Protein AF-0000000078944682 (afdb_homodimer)

Radius of gyration: 21.88 Å; Cα contacts (8 Å, |Δi|>4): 380; chains: 2; bounding box: 40×76×63 Å

Organism: Thermococcus gammatolerans (strain DSM 15229 / JCM 11827 / EJ3) (NCBI:txid593117)

Nearest PDB structures (foldseek):
  9jue-assembly1_E  TM=6.738E-01  e=4.151E-06  Promethearchaeum syntrophicum
  7f8m-assembly3_F  TM=6.625E-01  e=1.057E-04  Candidatus Thorarchaeota archaeon SMTZ1-45
  6ehr-assembly1_F  TM=6.381E-01  e=2.044E-04  Homo sapiens
  6nzd-assembly1_F  TM=5.831E-01  e=1.925E-04  Homo sapiens
  8dhb-assembly1_B  TM=5.498E-01  e=2.118E-03  Homo sapiens

Sequence (256 aa):
MTGGGYAMGILGKLLSLIKSMSESEVRDFQELLKVKFGFSRFIYTTSEGLLILGNFEDNEELSAKVPEMLKLLSELEDSTSYLIQAGEHVYSLVKITDDVLMLGKGNKILDKNDINALIRLTKDNFRLMTGGGYAMGILGKLLSLIKSMSESEVRDFQELLKVKFGFSRFIYTTSEGLLILGNFEDNEELSAKVPEMLKLLSELEDSTSYLIQAGEHVYSLVKITDDVLMLGKGNKILDKNDINALIRLTKDNFRL

Structure (mmCIF, N/CA/C/O backbone):
data_AF-0000000078944682-model_v1
#
loop_
_entity.id
_entity.type
_entity.pdbx_description
1 polymer 'Roadblock/LAMTOR2 domain-containing protein'
#
loop_
_atom_site.group_PDB
_atom_site.id
_atom_site.type_symbol
_atom_site.label_atom_id
_atom_site.label_alt_id
_atom_site.label_comp_id
_atom_site.label_asym_id
_atom_site.label_entity_id
_atom_site.label_seq_id
_atom_site.pdbx_PDB_ins_code
_atom_site.Cartn_x
_atom_site.Cartn_y
_atom_site.Cartn_z
_atom_site.occupancy
_atom_site.B_iso_or_equiv
_atom_site.auth_seq_id
_atom_site.auth_comp_id
_atom_site.auth_asym_id
_atom_site.auth_atom_id
_atom_site.pdbx_PDB_model_num
ATOM 1 N N . MET A 1 1 ? -26.312 -45.062 -3.508 1 34.81 1 MET A N 1
ATOM 2 C CA . MET A 1 1 ? -25.109 -44.75 -2.75 1 34.81 1 MET A CA 1
ATOM 3 C C . MET A 1 1 ? -24.266 -43.719 -3.486 1 34.81 1 MET A C 1
ATOM 5 O O . MET A 1 1 ? -23.125 -44 -3.891 1 34.81 1 MET A O 1
ATOM 9 N N . THR A 1 2 ? -24.844 -43 -4.453 1 39.25 2 THR A N 1
ATOM 10 C CA . THR A 1 2 ? -24.453 -42.156 -5.578 1 39.25 2 THR A CA 1
ATOM 11 C C . THR A 1 2 ? -23.641 -40.969 -5.109 1 39.25 2 THR A C 1
ATOM 13 O O . THR A 1 2 ? -23.984 -40.344 -4.113 1 39.25 2 THR A O 1
ATOM 16 N N . GLY A 1 3 ? -22.281 -40.969 -5.328 1 33.97 3 GLY A N 1
ATOM 17 C CA . GLY A 1 3 ? -21.156 -40.125 -4.996 1 33.97 3 GLY A CA 1
ATOM 18 C C . GLY A 1 3 ? -21.422 -38.656 -5.277 1 33.97 3 GLY A C 1
ATOM 19 O O . GLY A 1 3 ? -21.625 -38.25 -6.426 1 33.97 3 GLY A O 1
ATOM 20 N N . GLY A 1 4 ? -22.219 -37.938 -4.477 1 38.59 4 GLY A N 1
ATOM 21 C CA . GLY A 1 4 ? -22.328 -36.5 -4.57 1 38.59 4 GLY A CA 1
ATOM 22 C C . GLY A 1 4 ? -21.031 -35.812 -4.918 1 38.59 4 GLY A C 1
ATOM 23 O O . GLY A 1 4 ? -20.094 -35.812 -4.117 1 38.59 4 GLY A O 1
ATOM 24 N N . GLY A 1 5 ? -20.453 -35.875 -6.223 1 38.62 5 GLY A N 1
ATOM 25 C CA . GLY A 1 5 ? -19.359 -35.062 -6.75 1 38.62 5 GLY A CA 1
ATOM 26 C C . GLY A 1 5 ? -19.359 -33.656 -6.219 1 38.62 5 GLY A C 1
ATOM 27 O O . GLY A 1 5 ? -20.203 -32.812 -6.621 1 38.62 5 GLY A O 1
ATOM 28 N N . TYR A 1 6 ? -19.188 -33.438 -5.055 1 39.88 6 TYR A N 1
ATOM 29 C CA . TYR A 1 6 ? -18.922 -32.094 -4.578 1 39.88 6 TYR A CA 1
ATOM 30 C C . TYR A 1 6 ? -18.047 -31.328 -5.562 1 39.88 6 TYR A C 1
ATOM 32 O O . TYR A 1 6 ? -16.969 -31.797 -5.945 1 39.88 6 TYR A O 1
ATOM 40 N N . ALA A 1 7 ? -18.547 -30.609 -6.461 1 45.91 7 ALA A N 1
ATOM 41 C CA . ALA A 1 7 ? -17.922 -29.625 -7.34 1 45.91 7 ALA A CA 1
ATOM 42 C C . ALA A 1 7 ? -16.75 -28.953 -6.652 1 45.91 7 ALA A C 1
ATOM 44 O O . ALA A 1 7 ? -16.891 -28.391 -5.566 1 45.91 7 ALA A O 1
ATOM 45 N N . MET A 1 8 ? -15.492 -29.469 -6.75 1 55.44 8 MET A N 1
ATOM 46 C CA . MET A 1 8 ? -14.281 -28.875 -6.203 1 55.44 8 MET A CA 1
ATOM 47 C C . MET A 1 8 ? -14.273 -27.359 -6.434 1 55.44 8 MET A C 1
ATOM 49 O O . MET A 1 8 ? -14.391 -26.906 -7.57 1 55.44 8 MET A O 1
ATOM 53 N N . GLY A 1 9 ? -14.773 -26.594 -5.539 1 55.88 9 GLY A N 1
ATOM 54 C CA . GLY A 1 9 ? -14.68 -25.141 -5.664 1 55.88 9 GLY A CA 1
ATOM 55 C C . GLY A 1 9 ? -13.32 -24.672 -6.156 1 55.88 9 GLY A C 1
ATOM 56 O O . GLY A 1 9 ? -12.43 -25.484 -6.395 1 55.88 9 GLY A O 1
ATOM 57 N N . ILE A 1 10 ? -13.273 -23.516 -6.719 1 60.12 10 ILE A N 1
ATOM 58 C CA . ILE A 1 10 ? -12.07 -22.938 -7.312 1 60.12 10 ILE A CA 1
ATOM 59 C C . ILE A 1 10 ? -10.859 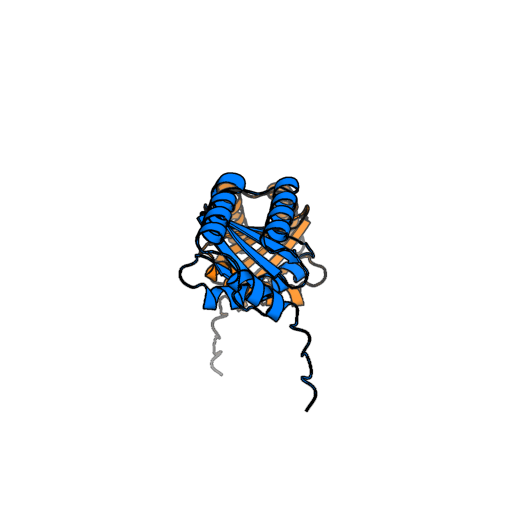-23.25 -6.438 1 60.12 10 ILE A C 1
ATOM 61 O O . ILE A 1 10 ? -9.781 -23.562 -6.949 1 60.12 10 ILE A O 1
ATOM 65 N N . LEU A 1 11 ? -11.164 -23.25 -5.195 1 61.91 11 LEU A N 1
ATOM 66 C CA . LEU A 1 11 ? -10.078 -23.547 -4.262 1 61.91 11 LEU A CA 1
ATOM 67 C C . LEU A 1 11 ? -9.609 -24.984 -4.418 1 61.91 11 LEU A C 1
ATOM 69 O O . LEU A 1 11 ? -8.406 -25.25 -4.438 1 61.91 11 LEU A O 1
ATOM 73 N N . GLY A 1 12 ? -10.57 -25.859 -4.406 1 63.12 12 GLY A N 1
ATOM 74 C CA . GLY A 1 12 ? -10.219 -27.266 -4.598 1 63.12 12 GLY A CA 1
ATOM 75 C C . GLY A 1 12 ? -9.422 -27.516 -5.863 1 63.12 12 GLY A C 1
ATOM 76 O O . GLY A 1 12 ? -8.43 -28.25 -5.844 1 63.12 12 GLY A O 1
ATOM 77 N N . LYS A 1 13 ? -9.844 -26.844 -6.777 1 63.81 13 LYS A N 1
ATOM 78 C CA . LYS A 1 13 ? -9.156 -26.984 -8.062 1 63.81 13 LYS A CA 1
ATOM 79 C C . LYS A 1 13 ? -7.738 -26.422 -7.984 1 63.81 13 LYS A C 1
ATOM 81 O O . LYS A 1 13 ? -6.797 -27.031 -8.5 1 63.81 13 LYS A O 1
ATOM 86 N N . LEU A 1 14 ? -7.645 -25.25 -7.383 1 66.06 14 LEU A N 1
ATOM 87 C CA . LEU A 1 14 ? -6.34 -24.609 -7.277 1 66.06 14 LEU A CA 1
ATOM 88 C C . LEU A 1 14 ? -5.379 -25.469 -6.461 1 66.06 14 LEU A C 1
ATOM 90 O O . LEU A 1 14 ? -4.23 -25.672 -6.863 1 66.06 14 LEU A O 1
ATOM 94 N N . LEU A 1 15 ? -5.957 -26 -5.484 1 64.06 15 LEU A N 1
ATOM 95 C CA . LEU A 1 15 ? -5.133 -26.875 -4.648 1 64.06 15 LEU A CA 1
ATOM 96 C C . LEU A 1 15 ? -4.727 -28.125 -5.402 1 64.06 15 LEU A C 1
ATOM 98 O O . LEU A 1 15 ? -3.582 -28.578 -5.301 1 64.06 15 LEU A O 1
ATOM 102 N N . SER A 1 16 ? -5.727 -28.656 -6.059 1 65.31 16 SER A N 1
ATOM 103 C CA . SER A 1 16 ? -5.434 -29.844 -6.848 1 65.31 16 SER A CA 1
ATOM 104 C C . SER A 1 16 ? -4.371 -29.562 -7.906 1 65.31 16 SER A C 1
ATOM 106 O O . SER A 1 16 ? -3.516 -30.406 -8.18 1 65.31 16 SER A O 1
ATOM 108 N N . LEU A 1 17 ? -4.504 -28.375 -8.422 1 64 17 LEU A N 1
ATOM 109 C CA . LEU A 1 17 ? -3.555 -27.984 -9.461 1 64 17 LEU A CA 1
ATOM 110 C C . LEU A 1 17 ? -2.145 -27.859 -8.891 1 64 17 LEU A C 1
ATOM 112 O O . LEU A 1 17 ? -1.189 -28.375 -9.477 1 64 17 LEU A O 1
ATOM 116 N N . ILE A 1 18 ? -2.066 -27.203 -7.816 1 65.38 18 ILE A N 1
ATOM 117 C CA . ILE A 1 18 ? -0.747 -27.062 -7.211 1 65.38 18 ILE A CA 1
ATOM 118 C C . ILE A 1 18 ? -0.181 -28.438 -6.867 1 65.38 18 ILE A C 1
ATOM 120 O O . ILE A 1 18 ? 1.003 -28.703 -7.086 1 65.38 18 ILE A O 1
ATOM 124 N N . LYS A 1 19 ? -1.139 -29.203 -6.508 1 64.81 19 LYS A N 1
ATOM 125 C CA . LYS A 1 19 ? -0.717 -30.562 -6.145 1 64.81 19 LYS A CA 1
ATOM 126 C C . LYS A 1 19 ? -0.28 -31.344 -7.375 1 64.81 19 LYS A C 1
ATOM 128 O O . LYS A 1 19 ? 0.554 -32.25 -7.277 1 64.81 19 LYS A O 1
ATOM 133 N N . SER A 1 20 ? -0.809 -30.859 -8.383 1 71.69 20 SER A N 1
ATOM 134 C CA . SER A 1 20 ? -0.49 -31.641 -9.578 1 71.69 20 SER A CA 1
ATOM 135 C C . SER A 1 20 ? 0.782 -31.125 -10.25 1 71.69 20 SER A C 1
ATOM 137 O O . SER A 1 20 ? 1.333 -31.781 -11.133 1 71.69 20 SER A O 1
ATOM 139 N N . MET A 1 21 ? 1.162 -30.031 -9.812 1 75.38 21 MET A N 1
ATOM 140 C CA . MET A 1 21 ? 2.404 -29.516 -10.375 1 75.38 21 MET A CA 1
ATOM 141 C C . MET A 1 21 ? 3.611 -30.266 -9.82 1 75.38 21 MET A C 1
ATOM 143 O O . MET A 1 21 ? 3.68 -30.531 -8.617 1 75.38 21 MET A O 1
ATOM 147 N N . SER A 1 22 ? 4.473 -30.656 -10.734 1 81 22 SER A N 1
ATOM 148 C CA . SER A 1 22 ? 5.715 -31.281 -10.289 1 81 22 SER A CA 1
ATOM 149 C C . SER A 1 22 ? 6.648 -30.25 -9.641 1 81 22 SER A C 1
ATOM 151 O O . SER A 1 22 ? 6.512 -29.047 -9.867 1 81 22 SER A O 1
ATOM 153 N N . GLU A 1 23 ? 7.531 -30.781 -8.898 1 83.5 23 GLU A N 1
ATOM 154 C CA . GLU A 1 23 ? 8.539 -29.922 -8.273 1 83.5 23 GLU A CA 1
ATOM 155 C C . GLU A 1 23 ? 9.312 -29.125 -9.328 1 83.5 23 GLU A C 1
ATOM 157 O O . GLU A 1 23 ? 9.648 -27.953 -9.109 1 83.5 23 GLU A O 1
ATOM 162 N N . SER A 1 24 ? 9.523 -29.812 -10.391 1 87.5 24 SER A N 1
ATOM 163 C CA . SER A 1 24 ? 10.266 -29.156 -11.461 1 87.5 24 SER A CA 1
ATOM 164 C C . SER A 1 24 ? 9.461 -28.031 -12.086 1 87.5 24 SER A C 1
ATOM 166 O O . SER A 1 24 ? 10 -26.969 -12.406 1 87.5 24 SER A O 1
ATOM 168 N N . GLU A 1 25 ? 8.148 -28.219 -12.219 1 85.5 25 GLU A N 1
ATOM 169 C CA . GLU A 1 25 ? 7.281 -27.188 -12.789 1 85.5 25 GLU A CA 1
ATOM 170 C C . GLU A 1 25 ? 7.203 -25.969 -11.875 1 85.5 25 GLU A C 1
ATOM 172 O O . GLU A 1 25 ? 7.223 -24.828 -12.352 1 85.5 25 GLU A O 1
ATOM 177 N N . VAL A 1 26 ? 7.156 -26.25 -10.617 1 85.69 26 VAL A N 1
ATOM 178 C CA . VAL A 1 26 ? 7.102 -25.172 -9.641 1 85.69 26 VAL A CA 1
ATOM 179 C C . VAL A 1 26 ? 8.406 -24.375 -9.68 1 85.69 26 VAL A C 1
ATOM 181 O O . VAL A 1 26 ? 8.391 -23.141 -9.703 1 85.69 26 VAL A O 1
ATOM 184 N N . ARG A 1 27 ? 9.492 -25.109 -9.742 1 90.06 27 ARG A N 1
ATOM 185 C CA . ARG A 1 27 ? 10.797 -24.453 -9.781 1 90.06 27 ARG A CA 1
ATOM 186 C C . ARG A 1 27 ? 10.953 -23.609 -11.039 1 90.06 27 ARG A C 1
ATOM 188 O O . ARG A 1 27 ? 11.469 -22.5 -10.984 1 90.06 27 ARG A O 1
ATOM 195 N N . ASP A 1 28 ? 10.477 -24.156 -12.156 1 91.56 28 ASP A N 1
ATOM 196 C CA . ASP A 1 28 ? 10.555 -23.422 -13.414 1 91.56 28 ASP A CA 1
ATOM 197 C C . ASP A 1 28 ? 9.711 -22.156 -13.367 1 91.56 28 ASP A C 1
ATOM 199 O O . ASP A 1 28 ? 10.141 -21.109 -13.852 1 91.56 28 ASP A O 1
ATOM 203 N N . PHE A 1 29 ? 8.586 -22.312 -12.797 1 92 29 PHE A N 1
ATOM 204 C CA . PHE A 1 29 ? 7.703 -21.172 -12.664 1 92 29 PHE A CA 1
ATOM 205 C C . PHE A 1 29 ? 8.336 -20.094 -11.789 1 92 29 PHE A C 1
ATOM 207 O O . PHE A 1 29 ? 8.32 -18.906 -12.133 1 92 29 PHE A O 1
ATOM 214 N N . GLN A 1 30 ? 8.945 -20.438 -10.719 1 92.25 30 GLN A N 1
ATOM 215 C CA . GLN A 1 30 ? 9.609 -19.531 -9.797 1 92.25 30 GLN A CA 1
ATOM 216 C C . GLN A 1 30 ? 10.766 -18.812 -10.492 1 92.25 30 GLN A C 1
ATOM 218 O O . GLN A 1 30 ? 10.953 -17.609 -10.305 1 92.25 30 GLN A O 1
ATOM 223 N N . GLU A 1 31 ? 11.453 -19.562 -11.273 1 94.56 31 GLU A N 1
ATOM 224 C CA . GLU A 1 31 ? 12.57 -18.984 -12.016 1 94.56 31 GLU A CA 1
ATOM 225 C C . GLU A 1 31 ? 12.078 -17.953 -13.039 1 94.56 31 GLU A C 1
ATOM 227 O O . GLU A 1 31 ? 12.719 -16.922 -13.242 1 94.56 31 GLU A O 1
ATOM 232 N N . LEU A 1 32 ? 10.953 -18.203 -13.594 1 94.75 32 LEU A N 1
ATOM 233 C CA . LEU A 1 32 ? 10.375 -17.266 -14.555 1 94.75 32 LEU A CA 1
ATOM 234 C C . LEU A 1 32 ? 9.984 -15.961 -13.875 1 94.75 32 LEU A C 1
ATOM 236 O O . LEU A 1 32 ? 10.219 -14.883 -14.43 1 94.75 32 LEU A O 1
ATOM 240 N N . LEU A 1 33 ? 9.406 -16.062 -12.695 1 96.44 33 LEU A N 1
ATOM 241 C CA . LEU A 1 33 ? 9.016 -14.875 -11.945 1 96.44 33 LEU A CA 1
ATOM 242 C C . LEU A 1 33 ? 10.234 -14.016 -11.617 1 96.44 33 LEU A C 1
ATOM 244 O O . LEU A 1 33 ? 10.18 -12.789 -11.711 1 96.44 33 LEU A O 1
ATOM 248 N N . LYS A 1 34 ? 11.305 -14.68 -11.305 1 96.19 34 LYS A N 1
ATOM 249 C CA . LYS A 1 34 ? 12.547 -13.992 -10.969 1 96.19 34 LYS A CA 1
ATOM 250 C C . LYS A 1 34 ? 13.164 -13.328 -12.195 1 96.19 34 LYS A C 1
ATOM 252 O O . LYS A 1 34 ? 13.477 -12.141 -12.172 1 96.19 34 LYS A O 1
ATOM 257 N N . VAL A 1 35 ? 13.266 -14.055 -13.234 1 95.88 35 VAL A N 1
ATOM 258 C CA . VAL A 1 35 ? 13.984 -13.594 -14.414 1 95.88 35 VAL A CA 1
ATOM 259 C C . VAL A 1 35 ? 13.156 -12.531 -15.141 1 95.88 35 VAL A C 1
ATOM 261 O O . VAL A 1 35 ? 13.688 -11.5 -15.562 1 95.88 35 VAL A O 1
ATOM 264 N N . LYS A 1 36 ? 11.906 -12.711 -15.219 1 95.62 36 LYS A N 1
ATOM 265 C CA . LYS A 1 36 ? 11.078 -11.844 -16.047 1 95.62 36 LYS A CA 1
ATOM 266 C C . LYS A 1 36 ? 10.617 -10.617 -15.281 1 95.62 36 LYS A C 1
ATOM 268 O O . LYS A 1 36 ? 10.5 -9.531 -15.844 1 95.62 36 LYS A O 1
ATOM 273 N N . PHE A 1 37 ? 10.352 -10.828 -14.008 1 96.44 37 PHE A N 1
ATOM 274 C CA . PHE A 1 37 ? 9.711 -9.727 -13.289 1 96.44 37 PHE A CA 1
ATOM 275 C C . PHE A 1 37 ? 10.602 -9.242 -12.148 1 96.44 37 PHE A C 1
ATOM 277 O O . PHE A 1 37 ? 10.281 -8.25 -11.484 1 96.44 37 PHE A O 1
ATOM 284 N N . GLY A 1 38 ? 11.633 -9.961 -11.859 1 96.44 38 GLY A N 1
ATOM 285 C CA . GLY A 1 38 ? 12.594 -9.523 -10.859 1 96.44 38 GLY A CA 1
ATOM 286 C C . GLY A 1 38 ? 12.156 -9.836 -9.445 1 96.44 38 GLY A C 1
ATOM 287 O O . GLY A 1 38 ? 12.609 -9.188 -8.492 1 96.44 38 GLY A O 1
ATOM 288 N N . PHE A 1 39 ? 11.289 -10.797 -9.234 1 97.44 39 PHE A N 1
ATOM 289 C CA . PHE A 1 39 ? 10.82 -11.117 -7.891 1 97.44 39 PHE A CA 1
ATOM 290 C C . PHE A 1 39 ? 11.82 -12.008 -7.16 1 97.44 39 PHE A C 1
ATOM 292 O O . PHE A 1 39 ? 12.18 -13.078 -7.656 1 97.44 39 PHE A O 1
ATOM 299 N N . SER A 1 40 ? 12.25 -11.57 -6.035 1 96.81 40 SER A N 1
ATOM 300 C CA . SER A 1 40 ? 13.055 -12.414 -5.16 1 96.81 40 SER A CA 1
ATOM 301 C C . SER A 1 40 ? 12.18 -13.289 -4.27 1 96.81 40 SER A C 1
ATOM 303 O O . SER A 1 40 ? 12.586 -14.383 -3.875 1 96.81 40 SER A O 1
ATOM 305 N N . ARG A 1 41 ? 11.023 -12.828 -3.926 1 97.31 41 ARG A N 1
ATOM 306 C CA . ARG A 1 41 ? 10.016 -13.547 -3.148 1 97.31 41 ARG A CA 1
ATOM 307 C C . ARG A 1 41 ? 8.625 -13.352 -3.74 1 97.31 41 ARG A C 1
ATOM 309 O O . ARG A 1 41 ? 8.352 -12.336 -4.379 1 97.31 41 ARG A O 1
ATOM 316 N N . PHE A 1 42 ? 7.797 -14.312 -3.473 1 97.31 42 PHE A N 1
ATOM 317 C CA . PHE A 1 42 ? 6.414 -14.188 -3.91 1 97.31 42 PHE A CA 1
ATOM 318 C C . PHE A 1 42 ? 5.504 -15.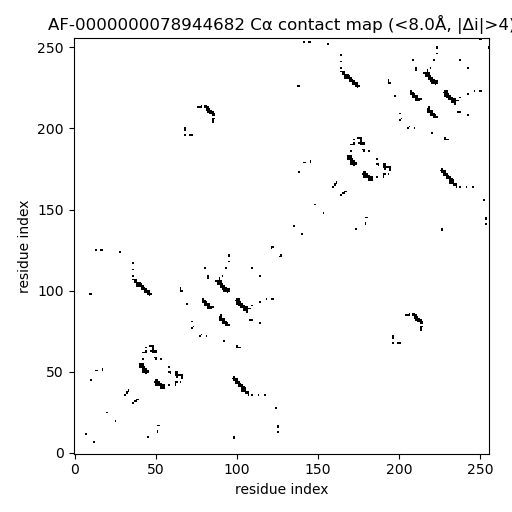109 -3.113 1 97.31 42 PHE A C 1
ATOM 320 O O . PHE A 1 42 ? 5.969 -16.094 -2.52 1 97.31 42 PHE A O 1
ATOM 327 N N . ILE A 1 43 ? 4.254 -14.789 -3.123 1 96.44 43 ILE A N 1
ATOM 328 C CA . ILE A 1 43 ? 3.227 -15.648 -2.539 1 96.44 43 ILE A CA 1
ATOM 329 C C . ILE A 1 43 ? 1.946 -15.562 -3.367 1 96.44 43 ILE A C 1
ATOM 331 O O . ILE A 1 43 ? 1.57 -14.477 -3.824 1 96.44 43 ILE A O 1
ATOM 335 N N . TYR A 1 44 ? 1.422 -16.688 -3.643 1 94.31 44 TYR A N 1
ATOM 336 C CA . TYR A 1 44 ? 0.085 -16.812 -4.211 1 94.31 44 TYR A CA 1
ATOM 337 C C . TYR A 1 44 ? -0.901 -17.344 -3.174 1 94.31 44 TYR A C 1
ATOM 339 O O . TYR A 1 44 ? -0.621 -18.328 -2.482 1 94.31 44 TYR A O 1
ATOM 347 N N . THR A 1 45 ? -1.984 -16.719 -3.145 1 93.44 45 THR A N 1
ATOM 348 C CA . THR A 1 45 ? -3 -17.094 -2.166 1 93.44 45 THR A CA 1
ATOM 349 C C . THR A 1 45 ? -4.395 -17 -2.775 1 93.44 45 THR A C 1
ATOM 351 O O . THR A 1 45 ? -4.594 -16.328 -3.793 1 93.44 45 THR A O 1
ATOM 354 N N . THR A 1 46 ? -5.324 -17.641 -2.152 1 91 46 THR A N 1
ATOM 355 C CA . THR A 1 46 ? -6.723 -17.438 -2.52 1 91 46 THR A CA 1
ATOM 356 C C . THR A 1 46 ? -7.234 -16.109 -1.969 1 91 46 THR A C 1
ATOM 358 O O . THR A 1 46 ? -6.59 -15.484 -1.118 1 91 46 THR A O 1
ATOM 361 N N . SER A 1 47 ? -8.43 -15.766 -2.469 1 92.31 47 SER A N 1
ATOM 362 C CA . SER A 1 47 ? -9.039 -14.516 -2.018 1 92.31 47 SER A CA 1
ATOM 363 C C . SER A 1 47 ? -9.461 -14.609 -0.554 1 92.31 47 SER A C 1
ATOM 365 O O . SER A 1 47 ? -9.758 -13.594 0.076 1 92.31 47 SER A O 1
ATOM 367 N N . GLU A 1 48 ? -9.453 -15.852 -0.034 1 91.62 48 GLU A N 1
ATOM 368 C CA . GLU A 1 48 ? -9.805 -16.047 1.37 1 91.62 48 GLU A CA 1
ATOM 369 C C . GLU A 1 48 ? -8.555 -16.125 2.242 1 91.62 48 GLU A C 1
ATOM 371 O O . GLU A 1 48 ? -8.648 -16.25 3.465 1 91.62 48 GLU A O 1
ATOM 376 N N . GLY A 1 49 ? -7.426 -16.094 1.631 1 92.88 49 GLY A N 1
ATOM 377 C CA . GLY A 1 49 ? -6.199 -16.031 2.406 1 92.88 49 GLY A CA 1
ATOM 378 C C . GLY A 1 49 ? -5.504 -17.375 2.539 1 92.88 49 GLY A C 1
ATOM 379 O O . GLY A 1 49 ? -4.586 -17.516 3.35 1 92.88 49 GLY A O 1
ATOM 380 N N . LEU A 1 50 ? -5.926 -18.375 1.816 1 90.62 50 LEU A N 1
ATOM 381 C CA . LEU A 1 50 ? -5.262 -19.672 1.839 1 90.62 50 LEU A CA 1
ATOM 382 C C . LEU A 1 50 ? -4.035 -19.672 0.935 1 90.62 50 LEU A C 1
ATOM 384 O O . LEU A 1 50 ? -4.098 -19.203 -0.205 1 90.62 50 LEU A O 1
ATOM 388 N N . LEU A 1 51 ? -2.984 -20.281 1.437 1 91.56 51 LEU A N 1
ATOM 389 C CA . LEU A 1 51 ? -1.725 -20.344 0.702 1 91.56 51 LEU A CA 1
ATOM 390 C C . LEU A 1 51 ? -1.819 -21.297 -0.479 1 91.56 51 LEU A C 1
ATOM 392 O O . LEU A 1 51 ? -2.258 -22.438 -0.324 1 91.56 51 LEU A O 1
ATOM 396 N N . ILE A 1 52 ? -1.422 -20.797 -1.641 1 87.94 52 ILE A N 1
ATOM 397 C CA . ILE A 1 52 ? -1.316 -21.641 -2.824 1 87.94 52 ILE A CA 1
ATOM 398 C C . ILE A 1 52 ? 0.142 -22.031 -3.053 1 87.94 52 ILE A C 1
ATOM 400 O O . ILE A 1 52 ? 0.464 -23.219 -3.174 1 87.94 52 ILE A O 1
ATOM 404 N N . LEU A 1 53 ? 0.966 -21.031 -3.105 1 89.38 53 LEU A N 1
ATOM 405 C CA . LEU A 1 53 ? 2.393 -21.188 -3.359 1 89.38 53 LEU A CA 1
ATOM 406 C C . LEU A 1 53 ? 3.168 -19.969 -2.908 1 89.38 53 LEU A C 1
ATOM 408 O O . LEU A 1 53 ? 2.676 -18.844 -3.023 1 89.38 53 LEU A O 1
ATOM 412 N N . GLY A 1 54 ? 4.352 -20.156 -2.363 1 92.38 54 GLY A N 1
ATOM 413 C CA . GLY A 1 54 ? 5.16 -19 -1.992 1 92.38 54 GLY A CA 1
ATOM 414 C C . GLY A 1 54 ? 6.527 -19.391 -1.456 1 92.38 54 GLY A C 1
ATOM 415 O O . GLY A 1 54 ? 6.793 -20.562 -1.187 1 92.38 54 GLY A O 1
ATOM 416 N N . ASN A 1 55 ? 7.359 -18.438 -1.399 1 93.94 55 ASN A N 1
ATOM 417 C CA . ASN A 1 55 ? 8.703 -18.688 -0.89 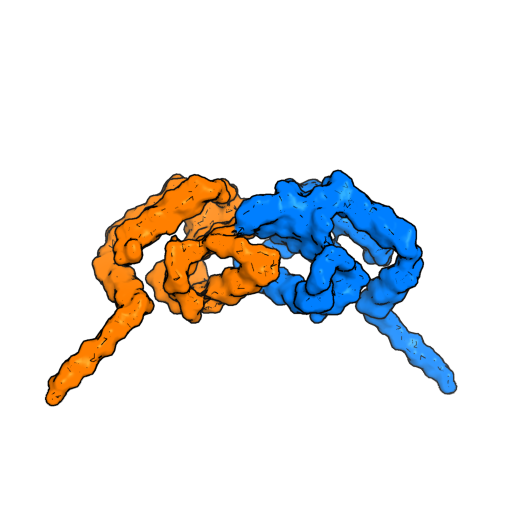1 93.94 55 ASN A CA 1
ATOM 418 C C . ASN A 1 55 ? 9.125 -17.641 0.125 1 93.94 55 ASN A C 1
ATOM 420 O O . ASN A 1 55 ? 10.32 -17.344 0.266 1 93.94 55 ASN A O 1
ATOM 424 N N . PHE A 1 56 ? 8.133 -16.969 0.745 1 94.5 56 PHE A N 1
ATOM 425 C CA . PHE A 1 56 ? 8.422 -16.125 1.897 1 94.5 56 PHE A CA 1
ATOM 426 C C . PHE A 1 56 ? 8.719 -16.969 3.129 1 94.5 56 PHE A C 1
ATOM 428 O O . PHE A 1 56 ? 8.328 -18.141 3.195 1 94.5 56 PHE A O 1
ATOM 435 N N . GLU A 1 57 ? 9.391 -16.391 4.07 1 91.12 57 GLU A N 1
ATOM 436 C CA . GLU A 1 57 ? 9.711 -17.125 5.293 1 91.12 57 GLU A CA 1
ATOM 437 C C . GLU A 1 57 ? 8.445 -17.469 6.078 1 91.12 57 GLU A C 1
ATOM 439 O O . GLU A 1 57 ? 8.328 -18.562 6.625 1 91.12 57 GLU A O 1
ATOM 444 N N . ASP A 1 58 ? 7.492 -16.625 6.07 1 91.5 58 ASP A N 1
ATOM 445 C CA . ASP A 1 58 ? 6.238 -16.766 6.801 1 91.5 58 ASP A CA 1
ATOM 446 C C . ASP A 1 58 ? 5.047 -16.812 5.848 1 91.5 58 ASP A C 1
ATOM 448 O O . ASP A 1 58 ? 4.09 -16.047 6.012 1 91.5 58 ASP A O 1
ATOM 452 N N . ASN A 1 59 ? 5.035 -17.844 5.035 1 91.69 59 ASN A N 1
ATOM 453 C CA . ASN A 1 59 ? 4.066 -17.922 3.947 1 91.69 59 ASN A CA 1
ATOM 454 C C . ASN A 1 59 ? 2.637 -17.984 4.473 1 91.69 59 ASN A C 1
ATOM 456 O O . ASN A 1 59 ? 1.753 -17.281 3.979 1 91.69 59 ASN A O 1
ATOM 460 N N . GLU A 1 60 ? 2.447 -18.828 5.465 1 89.69 60 GLU A N 1
ATOM 461 C CA . GLU A 1 60 ? 1.092 -19.062 5.957 1 89.69 60 GLU A CA 1
ATOM 462 C C . GLU A 1 60 ? 0.525 -17.797 6.602 1 89.69 60 GLU A C 1
ATOM 464 O O . GLU A 1 60 ? -0.608 -17.406 6.316 1 89.69 60 GLU A O 1
ATOM 469 N N . GLU A 1 61 ? 1.289 -17.172 7.348 1 93.69 61 GLU A N 1
ATOM 470 C CA . GLU A 1 61 ? 0.849 -15.938 7.992 1 93.69 61 GLU A CA 1
ATOM 471 C C . GLU A 1 61 ? 0.635 -14.82 6.965 1 93.69 61 GLU A C 1
ATOM 473 O O . GLU A 1 61 ? -0.375 -14.117 7.012 1 93.69 61 GLU A O 1
ATOM 478 N N . LEU A 1 62 ? 1.548 -14.75 6.062 1 95.56 62 LEU A N 1
ATOM 479 C CA . LEU A 1 62 ? 1.482 -13.688 5.066 1 95.56 62 LEU A CA 1
ATOM 480 C C . LEU A 1 62 ? 0.299 -13.891 4.129 1 95.56 62 LEU A C 1
ATOM 482 O O . LEU A 1 62 ? -0.361 -12.93 3.73 1 95.56 62 LEU A O 1
ATOM 486 N N . SER A 1 63 ? 0.04 -15.141 3.818 1 94.19 63 SER A N 1
ATOM 487 C CA . SER A 1 63 ? -1.059 -15.43 2.9 1 94.19 63 SER A CA 1
ATOM 488 C C . SER A 1 63 ? -2.385 -14.914 3.451 1 94.19 63 SER A C 1
ATOM 490 O O . SER A 1 63 ? -3.232 -14.43 2.697 1 94.19 63 SER A O 1
ATOM 492 N N . ALA A 1 64 ? -2.561 -14.945 4.707 1 93.75 64 ALA A N 1
ATOM 493 C CA . ALA A 1 64 ? -3.791 -14.492 5.352 1 93.75 64 ALA A CA 1
ATOM 494 C C . ALA A 1 64 ? -3.902 -12.969 5.32 1 93.75 64 ALA A C 1
ATOM 496 O O . ALA A 1 64 ? -5 -12.422 5.438 1 93.75 64 ALA A O 1
ATOM 497 N N . LYS A 1 65 ? -2.869 -12.32 5.09 1 95.38 65 LYS A N 1
ATOM 498 C CA . LYS A 1 65 ? -2.846 -10.859 5.168 1 95.38 65 LYS A CA 1
ATOM 499 C C . LYS A 1 65 ? -3.033 -10.234 3.787 1 95.38 65 LYS A C 1
ATOM 501 O O . LYS A 1 65 ? -3.438 -9.078 3.676 1 95.38 65 LYS A O 1
ATOM 506 N N . VAL A 1 66 ? -2.727 -10.969 2.773 1 96.44 66 VAL A N 1
ATOM 507 C CA . VAL A 1 66 ? -2.723 -10.438 1.413 1 96.44 66 VAL A CA 1
ATOM 508 C C . VAL A 1 66 ? -4.117 -9.93 1.05 1 96.44 66 VAL A C 1
ATOM 510 O O . VAL A 1 66 ? -4.27 -8.805 0.574 1 96.44 66 VAL A O 1
ATOM 513 N N . PRO A 1 67 ? -5.18 -10.703 1.35 1 96.12 67 PRO A N 1
ATOM 514 C CA . PRO A 1 67 ? -6.512 -10.18 1.029 1 96.12 67 PRO A CA 1
ATOM 515 C C . PRO A 1 67 ? -6.855 -8.922 1.819 1 96.12 67 PRO A C 1
ATOM 517 O O . PRO A 1 67 ? -7.539 -8.031 1.304 1 96.12 67 PRO A O 1
ATOM 520 N N . GLU A 1 68 ? -6.406 -8.898 3.004 1 95.94 68 GLU A N 1
ATOM 521 C CA . GLU A 1 68 ? -6.648 -7.719 3.828 1 95.94 68 GLU A CA 1
ATOM 522 C C . GLU A 1 68 ? -5.953 -6.488 3.25 1 95.94 68 GLU A C 1
ATOM 524 O O . GLU A 1 68 ? -6.539 -5.406 3.188 1 95.94 68 GLU A O 1
ATOM 529 N N . MET A 1 69 ? -4.746 -6.656 2.814 1 96.44 69 MET A N 1
ATOM 530 C CA . MET A 1 69 ? -3.986 -5.578 2.188 1 96.44 69 MET A CA 1
ATOM 531 C C . MET A 1 69 ? -4.703 -5.062 0.943 1 96.44 69 MET A C 1
ATOM 533 O O . MET A 1 69 ? -4.871 -3.854 0.775 1 96.44 69 MET A O 1
ATOM 537 N N . LEU A 1 70 ? -5.129 -5.98 0.197 1 96.88 70 LEU A N 1
ATOM 538 C CA . LEU A 1 70 ? -5.836 -5.609 -1.024 1 96.88 70 LEU A CA 1
ATOM 539 C C . LEU A 1 70 ? -7.105 -4.832 -0.703 1 96.88 70 LEU A C 1
ATOM 541 O O . LEU A 1 70 ? -7.395 -3.816 -1.341 1 96.88 70 LEU A O 1
ATOM 545 N N . LYS A 1 71 ? -7.82 -5.309 0.253 1 94.75 71 LYS A N 1
ATOM 546 C CA . LYS A 1 71 ? -9.055 -4.648 0.653 1 94.75 71 LYS A CA 1
ATOM 547 C C . LYS A 1 71 ? -8.797 -3.213 1.098 1 94.75 71 LYS A C 1
ATOM 549 O O . LYS A 1 71 ? -9.484 -2.287 0.663 1 94.75 71 LYS A O 1
ATOM 554 N 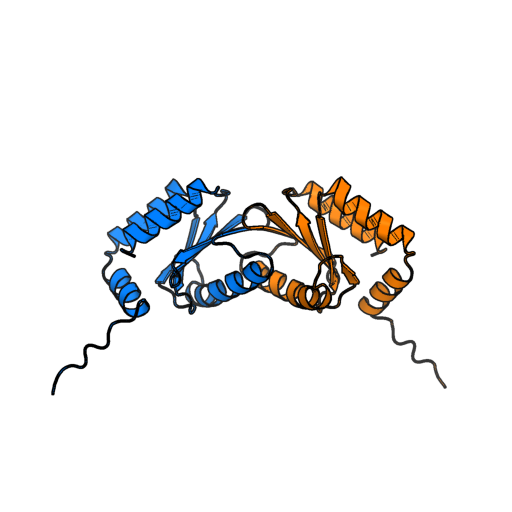N . LEU A 1 72 ? -7.855 -2.996 1.849 1 94.31 72 LEU A N 1
ATOM 555 C CA . LEU A 1 72 ? -7.543 -1.677 2.387 1 94.31 72 LEU A CA 1
ATOM 556 C C . LEU A 1 72 ? -7.09 -0.732 1.277 1 94.31 72 LEU A C 1
ATOM 558 O O . LEU A 1 72 ? -7.52 0.421 1.225 1 94.31 72 LEU A O 1
ATOM 562 N N . LEU A 1 73 ? -6.266 -1.2 0.405 1 96.19 73 LEU A N 1
ATOM 563 C CA . LEU A 1 73 ? -5.766 -0.363 -0.681 1 96.19 73 LEU A CA 1
ATOM 564 C C . LEU A 1 73 ? -6.883 -0.035 -1.67 1 96.19 73 LEU A C 1
ATOM 566 O O . LEU A 1 73 ? -6.902 1.054 -2.248 1 96.19 73 LEU A O 1
ATOM 570 N N . SER A 1 74 ? -7.801 -0.982 -1.771 1 94.62 74 SER A N 1
ATOM 571 C CA . SER A 1 74 ? -8.906 -0.764 -2.699 1 94.62 74 SER A CA 1
ATOM 572 C C . SER A 1 74 ? -9.844 0.327 -2.197 1 94.62 74 SER A C 1
ATOM 574 O O . SER A 1 74 ? -10.617 0.898 -2.973 1 94.62 74 SER A O 1
ATOM 576 N N . GLU A 1 75 ? -9.797 0.57 -0.924 1 89.56 75 GLU A N 1
ATOM 577 C CA . GLU A 1 75 ? -10.586 1.661 -0.354 1 89.56 75 GLU A CA 1
ATOM 578 C C . GLU A 1 75 ? -10.023 3.02 -0.77 1 89.56 75 GLU A C 1
ATOM 580 O O . GLU A 1 75 ? -10.75 4.016 -0.782 1 89.56 75 GLU A O 1
ATOM 585 N N . LEU A 1 76 ? -8.688 3.025 -1.036 1 91.44 76 LEU A N 1
ATOM 586 C CA . LEU A 1 76 ? -8.094 4.246 -1.57 1 91.44 76 LEU A CA 1
ATOM 587 C C . LEU A 1 76 ? -8.461 4.434 -3.037 1 91.44 76 LEU A C 1
ATOM 589 O O . LEU A 1 76 ? -8.859 5.527 -3.447 1 91.44 76 LEU A O 1
ATOM 593 N N . GLU A 1 77 ? -8.258 3.381 -3.729 1 92.69 77 GLU A N 1
ATOM 594 C CA . GLU A 1 77 ? -8.5 3.352 -5.168 1 92.69 77 GLU A CA 1
ATOM 595 C C . GLU A 1 77 ? -8.641 1.918 -5.676 1 92.69 77 GLU A C 1
ATOM 597 O O . GLU A 1 77 ? -7.754 1.088 -5.457 1 92.69 77 GLU A O 1
ATOM 602 N N . ASP A 1 78 ? -9.789 1.762 -6.34 1 93.5 78 ASP A N 1
ATOM 603 C CA . ASP A 1 78 ? -9.984 0.435 -6.914 1 93.5 78 ASP A CA 1
ATOM 604 C C . ASP A 1 78 ? -9.016 0.194 -8.07 1 93.5 78 ASP A C 1
ATOM 606 O O . ASP A 1 78 ? -8.883 1.036 -8.961 1 93.5 78 ASP A O 1
ATOM 610 N N . SER A 1 79 ? -8.297 -0.953 -8.008 1 94.56 79 SER A N 1
ATOM 611 C CA . SER A 1 79 ? -7.324 -1.335 -9.031 1 94.56 79 SER A CA 1
ATOM 612 C C . SER A 1 79 ? -7.09 -2.842 -9.031 1 94.56 79 SER A C 1
ATOM 614 O O . SER A 1 79 ? -7.305 -3.512 -8.016 1 94.56 79 SER A O 1
ATOM 616 N N . THR A 1 80 ? -6.59 -3.352 -10.117 1 93.75 80 THR A N 1
ATOM 617 C CA . THR A 1 80 ? -6.25 -4.766 -10.219 1 93.75 80 THR A CA 1
ATOM 618 C C . THR A 1 80 ? -4.844 -5.027 -9.688 1 93.75 80 THR A C 1
ATOM 620 O O . THR A 1 80 ? -4.469 -6.176 -9.445 1 93.75 80 THR A O 1
ATOM 623 N N . SER A 1 81 ? -4.148 -3.957 -9.562 1 97.06 81 SER A N 1
ATOM 624 C CA . SER A 1 81 ? -2.785 -4.102 -9.062 1 97.06 81 SER A CA 1
ATOM 625 C C . SER A 1 81 ? -2.352 -2.863 -8.281 1 97.06 81 SER A C 1
ATOM 627 O O . SER A 1 81 ? -2.828 -1.758 -8.547 1 97.06 81 SER A O 1
ATOM 629 N N . TYR A 1 82 ? -1.513 -3.096 -7.371 1 97.56 82 TYR A N 1
ATOM 630 C CA . TYR A 1 82 ? -0.882 -2.053 -6.57 1 97.56 82 TYR A CA 1
ATOM 631 C C . TYR A 1 82 ? 0.627 -2.252 -6.504 1 97.56 82 TYR A C 1
ATOM 633 O O . TYR A 1 82 ? 1.104 -3.369 -6.285 1 97.56 82 TYR A O 1
ATOM 641 N N . LEU A 1 83 ? 1.314 -1.203 -6.727 1 97.38 83 LEU A N 1
ATOM 642 C CA . LEU A 1 83 ? 2.754 -1.193 -6.488 1 97.38 83 LEU A CA 1
ATOM 643 C C . LEU A 1 83 ? 3.092 -0.427 -5.215 1 97.38 83 LEU A C 1
ATOM 645 O O . LEU A 1 83 ? 2.695 0.73 -5.059 1 97.38 83 LEU A O 1
ATOM 649 N N . ILE A 1 84 ? 3.766 -1.117 -4.32 1 97.62 84 ILE A N 1
ATOM 650 C CA . ILE A 1 84 ? 4.117 -0.534 -3.031 1 97.62 84 ILE A CA 1
ATOM 651 C C . ILE A 1 84 ? 5.637 -0.43 -2.908 1 97.62 84 ILE A C 1
ATOM 653 O O . ILE A 1 84 ? 6.34 -1.443 -2.945 1 97.62 84 ILE A O 1
ATOM 657 N N . GLN A 1 85 ? 6.062 0.742 -2.773 1 96.12 85 GLN A N 1
ATOM 658 C CA . GLN A 1 85 ? 7.488 0.948 -2.533 1 96.12 85 GLN A CA 1
ATOM 659 C C . GLN A 1 85 ? 7.75 1.327 -1.079 1 96.12 85 GLN A C 1
ATOM 661 O O . GLN A 1 85 ? 7.168 2.287 -0.567 1 96.12 85 GLN A O 1
ATOM 666 N N . ALA A 1 86 ? 8.586 0.562 -0.456 1 94.25 86 ALA A N 1
ATOM 667 C CA . ALA A 1 86 ? 9.062 0.815 0.899 1 94.25 86 ALA A CA 1
ATOM 668 C C . ALA A 1 86 ? 10.586 0.767 0.957 1 94.25 86 ALA A C 1
ATOM 670 O O . ALA A 1 86 ? 11.188 -0.306 0.84 1 94.25 86 ALA A O 1
ATOM 671 N N . GLY A 1 87 ? 11.141 1.953 1.099 1 87.81 87 GLY A N 1
ATOM 672 C CA . GLY A 1 87 ? 12.594 1.984 0.984 1 87.81 87 GLY A CA 1
ATOM 673 C C . GLY A 1 87 ? 13.094 1.548 -0.38 1 87.81 87 GLY A C 1
ATOM 674 O O . GLY A 1 87 ? 12.688 2.105 -1.402 1 87.81 87 GLY A O 1
ATOM 675 N N . GLU A 1 88 ? 13.922 0.509 -0.356 1 86.94 88 GLU A N 1
ATOM 676 C CA . GLU A 1 88 ? 14.539 0.049 -1.598 1 86.94 88 GLU A CA 1
ATOM 677 C C . GLU A 1 88 ? 13.75 -1.105 -2.209 1 86.94 88 GLU A C 1
ATOM 679 O O . GLU A 1 88 ? 14.039 -1.533 -3.33 1 86.94 88 GLU A O 1
ATOM 684 N N . HIS A 1 89 ? 12.773 -1.504 -1.499 1 93.31 89 HIS A N 1
ATOM 685 C CA . HIS A 1 89 ? 12.031 -2.668 -1.969 1 93.31 89 HIS A CA 1
ATOM 686 C C . HIS A 1 89 ? 10.719 -2.254 -2.619 1 93.31 89 HIS A C 1
ATOM 688 O O . HIS A 1 89 ? 10.109 -1.258 -2.221 1 93.31 89 HIS A O 1
ATOM 694 N N . VAL A 1 90 ? 10.391 -3.018 -3.6 1 96.31 90 VAL A N 1
ATOM 695 C CA . VAL A 1 90 ? 9.133 -2.82 -4.312 1 96.31 90 VAL A CA 1
ATOM 696 C C . VAL A 1 90 ? 8.273 -4.082 -4.207 1 96.31 90 VAL A C 1
ATOM 698 O O . VAL A 1 90 ? 8.758 -5.188 -4.453 1 96.31 90 VAL A O 1
ATOM 701 N N . TYR A 1 91 ? 7.07 -3.879 -3.83 1 97.75 91 TYR A N 1
ATOM 702 C CA . TYR A 1 91 ? 6.09 -4.957 -3.762 1 97.75 91 TYR A CA 1
ATOM 703 C C . TYR A 1 91 ? 5.008 -4.777 -4.816 1 97.75 91 TYR A C 1
ATOM 705 O O . TYR A 1 91 ? 4.539 -3.662 -5.051 1 97.75 91 TYR A O 1
ATOM 713 N N . SER A 1 92 ? 4.664 -5.836 -5.469 1 98 92 SER A N 1
ATOM 714 C CA . SER A 1 92 ? 3.551 -5.863 -6.406 1 98 92 SER A CA 1
ATOM 715 C C . SER A 1 92 ? 2.4 -6.711 -5.879 1 98 92 SER A C 1
ATOM 717 O O . SER A 1 92 ? 2.564 -7.91 -5.641 1 98 92 SER A O 1
ATOM 719 N N . LEU A 1 93 ? 1.334 -6.137 -5.605 1 98.25 93 LEU A N 1
ATOM 720 C CA . LEU A 1 93 ? 0.094 -6.816 -5.254 1 98.25 93 LEU A CA 1
ATOM 721 C C . LEU A 1 93 ? -0.853 -6.875 -6.449 1 98.25 93 LEU A C 1
ATOM 723 O O . LEU A 1 93 ? -1.284 -5.836 -6.953 1 98.25 93 LEU A O 1
ATOM 727 N N . VAL A 1 94 ? -1.201 -8.078 -6.867 1 98.06 94 VAL A N 1
ATOM 728 C CA . VAL A 1 94 ? -1.91 -8.203 -8.141 1 98.06 94 VAL A CA 1
ATOM 729 C C . VAL A 1 94 ? -3.09 -9.164 -7.977 1 98.06 94 VAL A C 1
ATOM 731 O O . VAL A 1 94 ? -2.939 -10.258 -7.434 1 98.06 94 VAL A O 1
ATOM 734 N N . LYS A 1 95 ? -4.223 -8.773 -8.445 1 96.88 95 LYS A N 1
ATOM 735 C CA . LYS A 1 95 ? -5.371 -9.664 -8.602 1 96.88 95 LYS A CA 1
ATOM 736 C C . LYS A 1 95 ? -5.27 -10.461 -9.898 1 96.88 95 LYS A C 1
ATOM 738 O O . LYS A 1 95 ? -5.551 -9.945 -10.984 1 96.88 95 LYS A O 1
ATOM 743 N N . ILE A 1 96 ? -4.934 -11.688 -9.727 1 95.06 96 ILE A N 1
ATOM 744 C CA . ILE A 1 96 ? -4.789 -12.531 -10.906 1 95.06 96 ILE A CA 1
ATOM 745 C C . ILE A 1 96 ? -6.172 -12.891 -11.453 1 95.06 96 ILE A C 1
ATOM 747 O O . ILE A 1 96 ? -6.426 -12.758 -12.648 1 95.06 96 ILE A O 1
ATOM 751 N N . THR A 1 97 ? -6.965 -13.398 -10.656 1 92.56 97 THR A N 1
ATOM 752 C CA . THR A 1 97 ? -8.398 -13.625 -10.844 1 92.56 97 THR A CA 1
ATOM 753 C C . THR A 1 97 ? -9.18 -13.203 -9.602 1 92.56 97 THR A C 1
ATOM 755 O O . THR A 1 97 ? -8.594 -12.711 -8.633 1 92.56 97 THR A O 1
ATOM 758 N N . ASP A 1 98 ? -10.477 -13.406 -9.633 1 91.12 98 ASP A N 1
ATOM 759 C CA . ASP A 1 98 ? -11.289 -13.062 -8.469 1 91.12 98 ASP A CA 1
ATOM 760 C C . ASP A 1 98 ? -10.945 -13.953 -7.281 1 91.12 98 ASP A C 1
ATOM 762 O O . ASP A 1 98 ? -11.195 -13.578 -6.129 1 91.12 98 ASP A O 1
ATOM 766 N N . ASP A 1 99 ? -10.281 -15.086 -7.523 1 90.31 99 ASP A N 1
ATOM 767 C CA . ASP A 1 99 ? -10.07 -16.062 -6.465 1 90.31 99 ASP A CA 1
ATOM 768 C C . ASP A 1 99 ? -8.586 -16.203 -6.129 1 90.31 99 ASP A C 1
ATOM 770 O O . ASP A 1 99 ? -8.227 -16.875 -5.156 1 90.31 99 ASP A O 1
ATOM 774 N N . VAL A 1 100 ? -7.738 -15.586 -6.949 1 92.62 100 VAL A N 1
ATOM 775 C CA . VAL A 1 100 ? -6.305 -15.797 -6.773 1 92.62 100 VAL A CA 1
ATOM 776 C C . VAL A 1 100 ? -5.594 -14.445 -6.707 1 92.62 100 VAL A C 1
ATOM 778 O O . VAL A 1 100 ? -5.723 -13.625 -7.617 1 92.62 100 VAL A O 1
ATOM 781 N N . LEU A 1 101 ? -4.844 -14.266 -5.684 1 96.12 101 LEU A N 1
ATOM 782 C CA . LEU A 1 101 ? -4.059 -13.062 -5.465 1 96.12 101 LEU A CA 1
ATOM 783 C C . LEU A 1 101 ? -2.566 -13.375 -5.434 1 96.12 101 LEU A C 1
ATOM 785 O O . LEU A 1 101 ? -2.174 -14.492 -5.09 1 96.12 101 LEU A O 1
ATOM 789 N N . MET A 1 102 ? -1.784 -12.367 -5.77 1 97 102 MET A N 1
ATOM 790 C CA . MET A 1 102 ? -0.335 -12.547 -5.746 1 97 102 MET A CA 1
ATOM 791 C C . MET A 1 102 ? 0.35 -11.336 -5.117 1 97 102 MET A C 1
ATOM 793 O O . MET A 1 102 ? -0.025 -10.195 -5.391 1 97 102 MET A O 1
ATOM 797 N N . LEU A 1 103 ? 1.292 -11.586 -4.285 1 98 103 LEU A N 1
ATOM 798 C CA . LEU A 1 103 ? 2.223 -10.594 -3.768 1 98 103 LEU A CA 1
ATOM 799 C C . LEU A 1 103 ? 3.66 -10.945 -4.133 1 98 103 LEU A C 1
ATOM 801 O O . LEU A 1 103 ? 4.133 -12.047 -3.82 1 98 103 LEU A O 1
ATOM 805 N N . GLY A 1 104 ? 4.305 -10.055 -4.797 1 97.81 104 GLY A N 1
ATOM 806 C CA . GLY A 1 104 ? 5.707 -10.234 -5.148 1 97.81 104 GLY A CA 1
ATOM 807 C C . GLY A 1 104 ? 6.605 -9.156 -4.566 1 97.81 104 GLY A C 1
ATOM 808 O O . GLY A 1 104 ? 6.211 -7.996 -4.469 1 97.81 104 GLY A O 1
ATOM 809 N N . LYS A 1 105 ? 7.75 -9.57 -4.156 1 97.5 105 LYS A N 1
ATOM 810 C CA . LYS A 1 105 ? 8.781 -8.656 -3.666 1 97.5 105 LYS A CA 1
ATOM 811 C C . LYS A 1 105 ? 9.984 -8.641 -4.594 1 97.5 105 LYS A C 1
ATOM 813 O O . LYS A 1 105 ? 10.508 -9.695 -4.961 1 97.5 105 LYS A O 1
ATOM 818 N N . GLY A 1 106 ? 10.375 -7.461 -4.992 1 95.81 106 GLY A N 1
ATOM 819 C CA . GLY A 1 106 ? 11.57 -7.277 -5.805 1 95.81 106 GLY A CA 1
ATOM 820 C C . GLY A 1 106 ? 12.109 -5.863 -5.754 1 95.81 106 GLY A C 1
ATOM 821 O O . GLY A 1 106 ? 12 -5.184 -4.73 1 95.81 106 GLY A O 1
ATOM 822 N N . ASN A 1 107 ? 12.82 -5.508 -6.82 1 90 107 ASN A N 1
ATOM 823 C CA . ASN A 1 107 ? 13.406 -4.176 -6.875 1 90 107 ASN A CA 1
ATOM 824 C C . ASN A 1 107 ? 12.992 -3.432 -8.148 1 90 107 ASN A C 1
ATOM 826 O O . ASN A 1 107 ? 13.414 -2.295 -8.367 1 90 107 ASN A O 1
ATOM 830 N N . LYS A 1 108 ? 12.156 -4.105 -8.867 1 89.81 108 LYS A N 1
ATOM 831 C CA . LYS A 1 108 ? 11.695 -3.535 -10.125 1 89.81 108 LYS A CA 1
ATOM 832 C C . LYS A 1 108 ? 10.266 -3.021 -10.008 1 89.81 108 LYS A C 1
ATOM 834 O O . LYS A 1 108 ? 9.414 -3.672 -9.391 1 89.81 108 LYS A O 1
ATOM 839 N N . ILE A 1 109 ? 10.102 -1.888 -10.578 1 91.56 109 ILE A N 1
ATOM 840 C CA . ILE A 1 109 ? 8.75 -1.371 -10.711 1 91.56 109 ILE A CA 1
ATOM 841 C C . ILE A 1 109 ? 8.102 -1.916 -11.984 1 91.56 109 ILE A C 1
ATOM 843 O O . ILE A 1 109 ? 8.609 -1.684 -13.086 1 91.56 109 ILE A O 1
ATOM 847 N N . LEU A 1 110 ? 6.996 -2.586 -11.828 1 94.56 110 LEU A N 1
ATOM 848 C CA . LEU A 1 110 ? 6.305 -3.164 -12.977 1 94.56 110 LEU A CA 1
ATOM 849 C C . LEU A 1 110 ? 5.352 -2.152 -13.602 1 94.56 110 LEU A C 1
ATOM 851 O O . LEU A 1 110 ? 4.605 -1.476 -12.898 1 94.56 110 LEU A O 1
ATOM 855 N N . ASP A 1 111 ? 5.434 -2.066 -14.883 1 92.94 111 ASP A N 1
ATOM 856 C CA . ASP A 1 111 ? 4.457 -1.231 -15.578 1 92.94 111 ASP A CA 1
ATOM 857 C C . ASP A 1 111 ? 3.223 -2.043 -15.969 1 92.94 111 ASP A C 1
ATOM 859 O O . ASP A 1 111 ? 3.1 -3.213 -15.602 1 92.94 111 ASP A O 1
ATOM 863 N N . LYS A 1 112 ? 2.342 -1.43 -16.688 1 93.69 112 LYS A N 1
ATOM 864 C CA . LYS A 1 112 ? 1.072 -2.055 -17.031 1 93.69 112 LYS A CA 1
ATOM 865 C C . LYS A 1 112 ? 1.291 -3.287 -17.906 1 93.69 112 LYS A C 1
ATOM 867 O O . LYS A 1 112 ? 0.6 -4.297 -17.75 1 93.69 112 LYS A O 1
ATOM 872 N N . ASN A 1 113 ? 2.258 -3.219 -18.781 1 95.88 113 ASN A N 1
ATOM 873 C CA . ASN A 1 113 ? 2.557 -4.359 -19.641 1 95.88 113 ASN A CA 1
ATOM 874 C C . ASN A 1 113 ? 3.133 -5.527 -18.844 1 95.88 113 ASN A C 1
ATOM 876 O O . ASN A 1 113 ? 2.777 -6.684 -19.094 1 95.88 113 ASN A O 1
ATOM 880 N N . ASP A 1 114 ? 3.939 -5.172 -17.922 1 96.88 114 ASP A N 1
ATOM 881 C CA . ASP A 1 114 ? 4.508 -6.199 -17.047 1 96.88 114 ASP A CA 1
ATOM 882 C C . ASP A 1 114 ? 3.42 -6.906 -16.25 1 96.88 114 ASP A C 1
ATOM 884 O O . ASP A 1 114 ? 3.418 -8.133 -16.141 1 96.88 114 ASP A O 1
ATOM 888 N N . ILE A 1 115 ? 2.5 -6.176 -15.758 1 97.12 115 ILE A N 1
ATOM 889 C CA . ILE A 1 115 ? 1.423 -6.719 -14.938 1 97.12 115 ILE A CA 1
ATOM 890 C C . ILE A 1 115 ? 0.547 -7.641 -15.789 1 97.12 115 ILE A C 1
ATOM 892 O O . ILE A 1 115 ? 0.202 -8.742 -15.359 1 97.12 115 ILE A O 1
ATOM 896 N N . ASN A 1 116 ? 0.27 -7.23 -16.953 1 97 116 ASN A N 1
ATOM 897 C CA . ASN A 1 116 ? -0.522 -8.07 -17.844 1 97 116 ASN A CA 1
ATOM 898 C C . ASN A 1 116 ? 0.199 -9.367 -18.188 1 97 116 ASN A C 1
ATOM 900 O O . ASN A 1 116 ? -0.42 -10.438 -18.234 1 97 116 ASN A O 1
ATOM 904 N N . ALA A 1 117 ? 1.468 -9.219 -18.469 1 97.75 117 ALA A N 1
ATOM 905 C CA . ALA A 1 117 ? 2.27 -10.414 -18.75 1 97.75 117 ALA A CA 1
ATOM 906 C C . ALA A 1 117 ? 2.303 -11.344 -17.531 1 97.75 117 ALA A C 1
ATOM 908 O O . ALA A 1 117 ? 2.232 -12.57 -17.688 1 97.75 117 ALA A O 1
ATOM 909 N N . LEU A 1 118 ? 2.408 -10.781 -16.375 1 97.44 118 LEU A N 1
ATOM 910 C CA . LEU A 1 118 ? 2.412 -11.555 -15.133 1 97.44 118 LEU A CA 1
ATOM 911 C C . LEU A 1 118 ? 1.101 -12.312 -14.961 1 97.44 118 LEU A C 1
ATOM 913 O O . LEU A 1 118 ? 1.105 -13.508 -14.648 1 97.44 118 LEU A O 1
ATOM 917 N N . ILE A 1 119 ? 0.002 -11.625 -15.188 1 96.81 119 ILE A N 1
ATOM 918 C CA . ILE A 1 119 ? -1.32 -12.234 -15.07 1 96.81 119 ILE A CA 1
ATOM 919 C C . ILE A 1 119 ? -1.454 -13.383 -16.062 1 96.81 119 ILE A C 1
ATOM 921 O O . ILE A 1 119 ? -1.89 -14.477 -15.703 1 96.81 119 ILE A O 1
ATOM 925 N N . ARG A 1 120 ? -1.003 -13.164 -17.25 1 95.88 120 ARG A N 1
ATOM 926 C CA . ARG A 1 120 ? -1.091 -14.188 -18.281 1 95.88 120 ARG A CA 1
ATOM 927 C C . ARG A 1 120 ? -0.225 -15.391 -17.938 1 95.88 120 ARG A C 1
ATOM 929 O O . ARG A 1 120 ? -0.675 -16.531 -18.031 1 95.88 120 ARG A O 1
ATOM 936 N N . LEU A 1 121 ? 0.939 -15.094 -17.578 1 94.38 121 LEU A N 1
ATOM 937 C CA . LEU A 1 121 ? 1.857 -16.172 -17.188 1 94.38 121 LEU A CA 1
ATOM 938 C C . LEU A 1 121 ? 1.274 -17.016 -16.062 1 94.38 121 LEU A C 1
ATOM 940 O O . LEU A 1 121 ? 1.341 -18.234 -16.109 1 94.38 121 LEU A O 1
ATOM 944 N N . THR A 1 122 ? 0.729 -16.344 -15.062 1 92.69 122 THR A N 1
ATOM 945 C CA . THR A 1 122 ? 0.165 -17.031 -13.906 1 92.69 122 THR A CA 1
ATOM 946 C C . THR A 1 122 ? -1.032 -17.891 -14.312 1 92.69 122 THR A C 1
ATOM 948 O O . THR A 1 122 ? -1.136 -19.047 -13.922 1 92.69 122 THR A O 1
ATOM 951 N N . LYS A 1 123 ? -1.862 -17.344 -15.109 1 89.88 123 LYS A N 1
ATOM 952 C CA . LYS A 1 123 ? -3.045 -18.062 -15.562 1 89.88 123 LYS A CA 1
ATOM 953 C C . LYS A 1 123 ? -2.658 -19.297 -16.391 1 89.88 123 LYS A C 1
ATOM 955 O O . LYS A 1 123 ? -3.248 -20.359 -16.234 1 89.88 123 LYS A O 1
ATOM 960 N N . ASP A 1 124 ? -1.673 -19.109 -17.203 1 88.19 124 ASP A N 1
ATOM 961 C CA . ASP A 1 124 ? -1.205 -20.219 -18.031 1 88.19 124 ASP A CA 1
ATOM 962 C C . ASP A 1 124 ? -0.606 -21.328 -17.172 1 88.19 124 ASP A C 1
ATOM 964 O O . ASP A 1 124 ? -0.891 -22.5 -17.406 1 88.19 124 ASP A O 1
ATOM 968 N N . ASN A 1 125 ? 0.161 -20.922 -16.188 1 86.88 125 ASN A N 1
ATOM 969 C CA . ASN A 1 125 ? 0.86 -21.906 -15.375 1 86.88 125 ASN A CA 1
ATOM 970 C C . ASN A 1 125 ? -0.093 -22.625 -14.422 1 86.88 125 ASN A C 1
ATOM 972 O O . ASN A 1 125 ? 0.083 -23.812 -14.133 1 86.88 125 ASN A O 1
ATOM 976 N N . PHE A 1 126 ? -1.103 -21.891 -14 1 83.81 126 PHE A N 1
ATOM 977 C CA . PHE A 1 126 ? -2.029 -22.484 -13.047 1 83.81 126 PHE A CA 1
ATOM 978 C C . PHE A 1 126 ? -3.289 -22.984 -13.75 1 83.81 126 PHE A C 1
ATOM 980 O O . PHE A 1 126 ? -4.223 -23.469 -13.102 1 83.81 126 PHE A O 1
ATOM 987 N N . ARG A 1 127 ? -3.377 -22.781 -15.062 1 82.62 127 ARG A N 1
ATOM 988 C CA . ARG A 1 127 ? -4.508 -23.219 -15.867 1 82.62 127 ARG A CA 1
ATOM 989 C C . ARG A 1 127 ? -5.816 -22.625 -15.359 1 82.62 127 ARG A C 1
ATOM 991 O O . ARG A 1 127 ? -6.785 -23.344 -15.125 1 82.62 127 ARG A O 1
ATOM 998 N N . LEU A 1 128 ? -5.723 -21.328 -15.141 1 80 128 LEU A N 1
ATOM 999 C CA . LEU A 1 128 ? -6.867 -20.562 -14.656 1 80 128 LEU A CA 1
ATOM 1000 C C . LEU A 1 128 ? -7.656 -19.969 -15.82 1 80 128 LEU A C 1
ATOM 1002 O O . LEU A 1 128 ? -7.086 -19.656 -16.875 1 80 128 LEU A O 1
ATOM 1006 N N . MET B 1 1 ? -9.906 23.656 44.688 1 34.47 1 MET B N 1
ATOM 1007 C CA . MET B 1 1 ? -10.469 23.766 43.344 1 34.47 1 MET B CA 1
ATOM 1008 C C . MET B 1 1 ? -9.367 23.656 42.312 1 34.47 1 MET B C 1
ATOM 1010 O O . MET B 1 1 ? -8.828 24.672 41.844 1 34.47 1 MET B O 1
ATOM 1014 N N . THR B 1 2 ? -8.305 22.922 42.594 1 38.72 2 THR B N 1
ATOM 1015 C CA . THR B 1 2 ? -6.957 22.688 42.062 1 38.72 2 THR B CA 1
ATOM 1016 C C . THR B 1 2 ? -7 22.188 40.625 1 38.72 2 THR B C 1
ATOM 1018 O O . THR B 1 2 ? -7.723 21.234 40.312 1 38.72 2 THR B O 1
ATOM 1021 N N . GLY B 1 3 ? -6.906 23.094 39.594 1 33.94 3 GLY B N 1
ATOM 1022 C CA . GLY B 1 3 ? -6.961 23 38.156 1 33.94 3 GLY B CA 1
ATOM 1023 C C . GLY B 1 3 ? -6.125 21.844 37.594 1 33.94 3 GLY B C 1
ATOM 1024 O O . GLY B 1 3 ? -4.895 21.875 37.688 1 33.94 3 GLY B O 1
ATOM 1025 N N . GLY B 1 4 ? -6.484 20.594 37.875 1 38.34 4 GLY B N 1
ATOM 1026 C CA . GLY B 1 4 ? -5.832 19.469 37.219 1 38.34 4 GLY B CA 1
ATOM 1027 C C . GLY B 1 4 ? -5.48 19.75 35.75 1 38.34 4 GLY B C 1
ATOM 1028 O O . GLY B 1 4 ? -6.363 19.844 34.906 1 38.34 4 GLY B O 1
ATOM 1029 N N . GLY B 1 5 ? -4.477 20.641 35.406 1 38.53 5 GLY B N 1
ATOM 1030 C CA . GLY B 1 5 ? -3.869 20.797 34.094 1 38.53 5 GLY B CA 1
ATOM 1031 C C . GLY B 1 5 ? -3.717 19.484 33.344 1 38.53 5 GLY B C 1
ATOM 1032 O O . GLY B 1 5 ? -2.836 18.672 33.656 1 38.53 5 GLY B O 1
ATOM 1033 N N . TYR B 1 6 ? -4.688 18.844 33.062 1 39.81 6 TYR B N 1
ATOM 1034 C CA . TYR B 1 6 ? -4.559 17.734 32.125 1 39.81 6 TYR B CA 1
ATOM 1035 C C . TYR B 1 6 ? -3.57 18.062 31.016 1 39.81 6 TYR B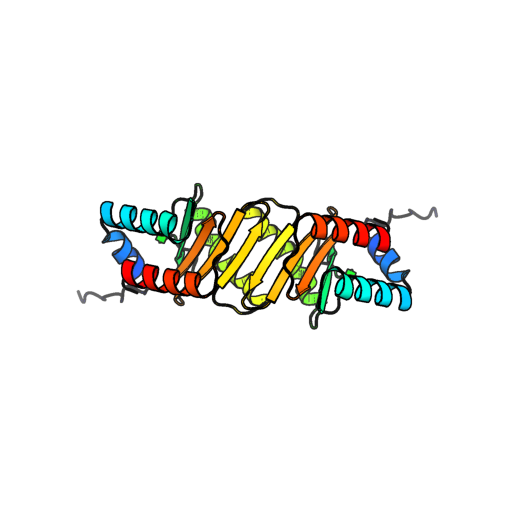 C 1
ATOM 1037 O O . TYR B 1 6 ? -3.699 19.094 30.344 1 39.81 6 TYR B O 1
ATOM 1045 N N . ALA B 1 7 ? -2.352 17.781 31.109 1 45.66 7 ALA B N 1
ATOM 1046 C CA . ALA B 1 7 ? -1.304 17.797 30.094 1 45.66 7 ALA B CA 1
ATOM 1047 C C . ALA B 1 7 ? -1.876 17.469 28.719 1 45.66 7 ALA B C 1
ATOM 1049 O O . ALA B 1 7 ? -2.518 16.438 28.531 1 45.66 7 ALA B O 1
ATOM 1050 N N . MET B 1 8 ? -2.32 18.469 27.922 1 55.66 8 MET B N 1
ATOM 1051 C CA . MET B 1 8 ? -2.793 18.266 26.562 1 55.66 8 MET B CA 1
ATOM 1052 C C . MET B 1 8 ? -1.921 17.266 25.828 1 55.66 8 MET B C 1
ATOM 1054 O O . MET B 1 8 ? -0.708 17.453 25.703 1 55.66 8 MET B O 1
ATOM 1058 N N . GLY B 1 9 ? -2.213 16.031 25.891 1 55.47 9 GLY B N 1
ATOM 1059 C CA . GLY B 1 9 ? -1.466 15.07 25.094 1 55.47 9 GLY B CA 1
ATOM 1060 C C . GLY B 1 9 ? -1.171 15.547 23.688 1 55.47 9 GLY B C 1
ATOM 1061 O O . GLY B 1 9 ? -1.556 16.656 23.312 1 55.47 9 GLY B O 1
ATOM 1062 N N . ILE B 1 10 ? -0.179 15.016 23.094 1 59.25 10 ILE B N 1
ATOM 1063 C CA . ILE B 1 10 ? 0.292 15.398 21.766 1 59.25 10 ILE B CA 1
ATOM 1064 C C . ILE B 1 10 ? -0.901 15.695 20.875 1 59.25 10 ILE B C 1
ATOM 1066 O O . ILE B 1 10 ? -0.871 16.641 20.078 1 59.25 10 ILE B O 1
ATOM 1070 N N . LEU B 1 11 ? -1.92 14.922 21.125 1 61.28 11 LEU B N 1
ATOM 1071 C CA . LEU B 1 11 ? -3.123 15.117 20.328 1 61.28 11 LEU B CA 1
ATOM 1072 C C . LEU B 1 11 ? -3.756 16.469 20.625 1 61.28 11 LEU B C 1
ATOM 1074 O O . LEU B 1 11 ? -4.145 17.188 19.703 1 61.28 11 LEU B O 1
ATOM 1078 N N . GLY B 1 12 ? -3.936 16.703 21.891 1 62.5 12 GLY B N 1
ATOM 1079 C CA . GLY B 1 12 ? -4.5 17.984 22.266 1 62.5 12 GLY B CA 1
ATOM 1080 C C . GLY B 1 12 ? -3.721 19.172 21.719 1 62.5 12 GLY B C 1
ATOM 1081 O O . GLY B 1 12 ? -4.309 20.125 21.219 1 62.5 12 GLY B O 1
ATOM 1082 N N . LYS B 1 13 ? -2.523 18.953 21.75 1 63.78 13 LYS B N 1
ATOM 1083 C CA . LYS B 1 13 ? -1.653 20 21.234 1 63.78 13 LYS B CA 1
ATOM 1084 C C . LYS B 1 13 ? -1.826 20.172 19.734 1 63.78 13 LYS B C 1
ATOM 1086 O O . LYS B 1 13 ? -1.899 21.297 19.219 1 63.78 13 LYS B O 1
ATOM 1091 N N . LEU B 1 14 ? -1.864 19.031 19.062 1 66.5 14 LEU B N 1
ATOM 1092 C CA . LEU B 1 14 ? -1.987 19.062 17.609 1 66.5 14 LEU B CA 1
ATOM 1093 C C . LEU B 1 14 ? -3.312 19.688 17.188 1 66.5 14 LEU B C 1
ATOM 1095 O O . LEU B 1 14 ? -3.344 20.547 16.297 1 66.5 14 LEU B O 1
ATOM 1099 N N . LEU B 1 15 ? -4.238 19.328 17.938 1 65.19 15 LEU B N 1
ATOM 1100 C CA . LEU B 1 15 ? -5.551 19.891 17.625 1 65.19 15 LEU B CA 1
ATOM 1101 C C . LEU B 1 15 ? -5.582 21.391 17.922 1 65.19 15 LEU B C 1
ATOM 1103 O O . LEU B 1 15 ? -6.156 22.172 17.156 1 65.19 15 LEU B O 1
ATOM 1107 N N . SER B 1 16 ? -4.988 21.672 19.062 1 65.94 16 SER B N 1
ATOM 1108 C CA . SER B 1 16 ? -4.918 23.094 19.422 1 65.94 16 SER B CA 1
ATOM 1109 C C . SER B 1 16 ? -4.141 23.891 18.375 1 65.94 16 SER B C 1
ATOM 1111 O O . SER B 1 16 ? -4.5 25.031 18.062 1 65.94 16 SER B O 1
ATOM 1113 N N . LEU B 1 17 ? -3.168 23.203 17.875 1 65.25 17 LEU B N 1
ATOM 1114 C CA . LEU B 1 17 ? -2.33 23.859 16.875 1 65.25 17 LEU B CA 1
ATOM 1115 C C . LEU B 1 17 ? -3.113 24.094 15.594 1 65.25 17 LEU B C 1
ATOM 1117 O O . LEU B 1 17 ? -3.059 25.188 15.023 1 65.25 17 LEU B O 1
ATOM 1121 N N . ILE B 1 18 ? -3.766 23.094 15.195 1 65.56 18 ILE B N 1
ATOM 1122 C CA . ILE B 1 18 ? -4.547 23.266 13.977 1 65.56 18 ILE B CA 1
ATOM 1123 C C . ILE B 1 18 ? -5.605 24.344 14.188 1 65.56 18 ILE B C 1
ATOM 1125 O O . ILE B 1 18 ? -5.84 25.172 13.305 1 65.56 18 ILE B O 1
ATOM 1129 N N . LYS B 1 19 ? -6.016 24.328 15.406 1 65.94 19 LYS B N 1
ATOM 1130 C CA . LYS B 1 19 ? -7.035 25.312 15.719 1 65.94 19 LYS B CA 1
ATOM 1131 C C . LYS B 1 19 ? -6.434 26.719 15.766 1 65.94 19 LYS B C 1
ATOM 1133 O O . LYS B 1 19 ? -7.129 27.703 15.5 1 65.94 19 LYS B O 1
ATOM 1138 N N . SER B 1 20 ? -5.199 26.656 16 1 73.25 20 SER B N 1
ATOM 1139 C CA . SER B 1 20 ? -4.582 27.969 16.109 1 73.25 20 SER B CA 1
ATOM 1140 C C . SER B 1 20 ? -4.148 28.5 14.75 1 73.25 20 SER B C 1
ATOM 1142 O O . SER B 1 20 ? -3.838 29.688 14.602 1 73.25 20 SER B O 1
ATOM 1144 N N . MET B 1 21 ? -4.164 27.641 13.836 1 76.75 21 MET B N 1
ATOM 1145 C CA . MET B 1 21 ? -3.82 28.078 12.484 1 76.75 21 MET B CA 1
ATOM 1146 C C . MET B 1 21 ? -4.969 28.875 11.859 1 76.75 21 MET B C 1
ATOM 1148 O O . MET B 1 21 ? -6.133 28.484 11.992 1 76.75 21 MET B O 1
ATOM 1152 N N . SER B 1 22 ? -4.598 29.984 11.289 1 82.56 22 SER B N 1
ATOM 1153 C CA . SER B 1 22 ? -5.621 30.734 10.562 1 82.56 22 SER B CA 1
ATOM 1154 C C . SER B 1 22 ? -6.031 30.016 9.289 1 82.56 22 SER B C 1
ATOM 1156 O O . SER B 1 22 ? -5.293 29.172 8.781 1 82.56 22 SER B O 1
ATOM 1158 N N . GLU B 1 23 ? -7.129 30.406 8.812 1 84.5 23 GLU B N 1
ATOM 1159 C CA . GLU B 1 23 ? -7.617 29.844 7.559 1 84.5 23 GLU B CA 1
ATOM 1160 C C . GLU B 1 23 ? -6.629 30.094 6.422 1 84.5 23 GLU B C 1
ATOM 1162 O O . GLU B 1 23 ? -6.438 29.234 5.559 1 84.5 23 GLU B O 1
ATOM 1167 N N . SER B 1 24 ? -6.059 31.25 6.516 1 88.19 24 SER B N 1
ATOM 1168 C CA . SER B 1 24 ? -5.094 31.609 5.48 1 88.19 24 SER B CA 1
ATOM 1169 C C . SER B 1 24 ? -3.848 30.734 5.562 1 88.19 24 SER B C 1
ATOM 1171 O O . SER B 1 24 ? -3.303 30.328 4.535 1 88.19 24 SER B O 1
ATOM 1173 N N . GLU B 1 25 ? -3.398 30.406 6.773 1 86.5 25 GLU B N 1
ATOM 1174 C CA . GLU B 1 25 ? -2.225 29.562 6.957 1 86.5 25 GLU B CA 1
ATOM 1175 C C . GLU B 1 25 ? -2.486 28.141 6.457 1 86.5 25 GLU B C 1
ATOM 1177 O O . GLU B 1 25 ? -1.618 27.531 5.836 1 86.5 25 GLU B O 1
ATOM 1182 N N . VAL B 1 26 ? -3.668 27.719 6.734 1 86.69 26 VAL B N 1
ATOM 1183 C CA . VAL B 1 26 ? -4.047 26.391 6.285 1 86.69 26 VAL B CA 1
ATOM 1184 C C . VAL B 1 26 ? -4.078 26.344 4.758 1 86.69 26 VAL B C 1
ATOM 1186 O O . VAL B 1 26 ? -3.541 25.422 4.145 1 86.69 26 VAL B O 1
ATOM 1189 N N . ARG B 1 27 ? -4.648 27.359 4.195 1 91.06 27 ARG B N 1
ATOM 1190 C CA . ARG B 1 27 ? -4.738 27.438 2.74 1 91.06 27 ARG B CA 1
ATOM 1191 C C . ARG B 1 27 ? -3.354 27.5 2.107 1 91.06 27 ARG B C 1
ATOM 1193 O O . ARG B 1 27 ? -3.094 26.828 1.1 1 91.06 27 ARG B O 1
ATOM 1200 N N . ASP B 1 28 ? -2.475 28.266 2.723 1 92.31 28 ASP B N 1
ATOM 1201 C CA . ASP B 1 28 ? -1.112 28.391 2.211 1 92.31 28 ASP B CA 1
ATOM 1202 C C . ASP B 1 28 ? -0.375 27.062 2.287 1 92.31 28 ASP B C 1
ATOM 1204 O O . ASP B 1 28 ? 0.347 26.688 1.358 1 92.31 28 ASP B O 1
ATOM 1208 N N . PHE B 1 29 ? -0.588 26.422 3.363 1 92.69 29 PHE B N 1
ATOM 1209 C CA . PHE B 1 29 ? 0.044 25.125 3.547 1 92.69 29 PHE B CA 1
ATOM 1210 C C . PHE B 1 29 ? -0.46 24.125 2.508 1 92.69 29 PHE B C 1
ATOM 1212 O O . PHE B 1 29 ? 0.331 23.406 1.902 1 92.69 29 PHE B O 1
ATOM 1219 N N . GLN B 1 30 ? -1.715 24.109 2.256 1 92.81 30 GLN B N 1
ATOM 1220 C CA . GLN B 1 30 ? -2.324 23.219 1.268 1 92.81 30 GLN B CA 1
ATOM 1221 C C . GLN B 1 30 ? -1.78 23.5 -0.13 1 92.81 30 GLN B C 1
ATOM 1223 O O . GLN B 1 30 ? -1.495 22.578 -0.89 1 92.81 30 GLN B O 1
ATOM 1228 N N . GLU B 1 31 ? -1.628 24.75 -0.388 1 94.94 31 GLU B N 1
ATOM 1229 C CA . GLU B 1 31 ? -1.09 25.156 -1.686 1 94.94 31 GLU B CA 1
ATOM 1230 C C . GLU B 1 31 ? 0.362 24.703 -1.842 1 94.94 31 GLU B C 1
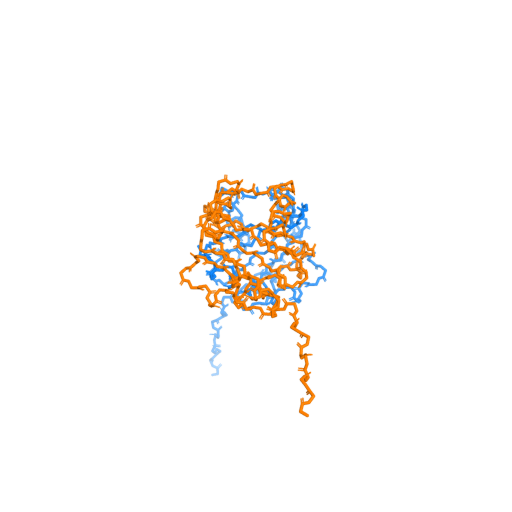ATOM 1232 O O . GLU B 1 31 ? 0.777 24.297 -2.928 1 94.94 31 GLU B O 1
ATOM 1237 N N . LEU B 1 32 ? 1.077 24.719 -0.773 1 94.94 32 LEU B N 1
ATOM 1238 C CA . LEU B 1 32 ? 2.467 24.281 -0.809 1 94.94 32 LEU B CA 1
ATOM 1239 C C . LEU B 1 32 ? 2.555 22.781 -1.106 1 94.94 32 LEU B C 1
ATOM 1241 O O . LEU B 1 32 ? 3.404 22.344 -1.888 1 94.94 32 LEU B O 1
ATOM 1245 N N . LEU B 1 33 ? 1.686 22.031 -0.495 1 96.5 33 LEU B N 1
ATOM 1246 C CA . LEU B 1 33 ? 1.668 20.578 -0.731 1 96.5 33 LEU B CA 1
ATOM 1247 C C . LEU B 1 33 ? 1.379 20.281 -2.197 1 96.5 33 LEU B C 1
ATOM 1249 O O . LEU B 1 33 ? 1.993 19.375 -2.779 1 96.5 33 LEU B O 1
ATOM 1253 N N . LYS B 1 34 ? 0.495 21.047 -2.758 1 96.31 34 LYS B N 1
ATOM 1254 C CA . LYS B 1 34 ? 0.121 20.875 -4.16 1 96.31 34 LYS B CA 1
ATOM 1255 C C . LYS B 1 34 ? 1.27 21.266 -5.086 1 96.31 34 LYS B C 1
ATOM 1257 O O . LYS B 1 34 ? 1.654 20.484 -5.961 1 96.31 34 LYS B O 1
ATOM 1262 N N . VAL B 1 35 ? 1.854 22.375 -4.84 1 96.12 35 VAL B N 1
ATOM 1263 C CA . VAL B 1 35 ? 2.848 22.922 -5.754 1 96.12 35 VAL B CA 1
ATOM 1264 C C . VAL B 1 35 ? 4.16 22.156 -5.617 1 96.12 35 VAL B C 1
ATOM 1266 O O . VAL B 1 35 ? 4.793 21.812 -6.621 1 96.12 35 VAL B O 1
ATOM 1269 N N . LYS B 1 36 ? 4.52 21.828 -4.453 1 95.88 36 LYS B N 1
ATOM 1270 C CA . LYS B 1 36 ? 5.844 21.25 -4.223 1 95.88 36 LYS B CA 1
ATOM 1271 C C . LYS B 1 36 ? 5.832 19.734 -4.414 1 95.88 36 LYS B C 1
ATOM 1273 O O . LYS B 1 36 ? 6.809 19.172 -4.898 1 95.88 36 LYS B O 1
ATOM 1278 N N . PHE B 1 37 ? 4.73 19.156 -4.023 1 96.5 37 PHE B N 1
ATOM 1279 C CA . PHE B 1 37 ? 4.762 17.688 -3.994 1 96.5 37 PHE B CA 1
ATOM 1280 C C . PHE B 1 37 ? 3.73 17.109 -4.957 1 96.5 37 PHE B C 1
ATOM 1282 O O . PHE B 1 37 ? 3.672 15.898 -5.152 1 96.5 37 PHE B O 1
ATOM 1289 N N . GLY B 1 38 ? 2.885 17.938 -5.488 1 96.5 38 GLY B N 1
ATOM 1290 C CA . GLY B 1 38 ? 1.935 17.5 -6.5 1 96.5 38 GLY B CA 1
ATOM 1291 C C . GLY B 1 38 ? 0.711 16.812 -5.914 1 96.5 38 GLY B C 1
ATOM 1292 O O . GLY B 1 38 ? 0.052 16.031 -6.59 1 96.5 38 GLY B O 1
ATOM 1293 N N . PHE B 1 39 ? 0.385 17.078 -4.664 1 97.5 39 PHE B N 1
ATOM 1294 C CA . PHE B 1 39 ? -0.767 16.422 -4.043 1 97.5 39 PHE B CA 1
ATOM 1295 C C . PHE B 1 39 ? -2.059 17.141 -4.438 1 97.5 39 PHE B C 1
ATOM 1297 O O . PHE B 1 39 ? -2.199 18.344 -4.234 1 97.5 39 PHE B O 1
ATOM 1304 N N . SER B 1 40 ? -2.961 16.391 -4.98 1 97 40 SER B N 1
ATOM 1305 C CA . SER B 1 40 ? -4.305 16.906 -5.219 1 97 40 SER B CA 1
ATOM 1306 C C . SER B 1 40 ? -5.18 16.766 -3.979 1 97 40 SER B C 1
ATOM 1308 O O . SER B 1 40 ? -6.102 17.562 -3.768 1 97 40 SER B O 1
ATOM 1310 N N . ARG B 1 41 ? -4.949 15.766 -3.195 1 97.5 41 ARG B N 1
ATOM 1311 C CA . ARG B 1 41 ? -5.625 15.508 -1.927 1 97.5 41 ARG B CA 1
ATOM 1312 C C . ARG B 1 41 ? -4.629 15.094 -0.85 1 97.5 41 ARG B C 1
ATOM 1314 O O . ARG B 1 41 ? -3.568 14.539 -1.156 1 97.5 41 ARG B O 1
ATOM 1321 N N . PHE B 1 42 ? -5.02 15.367 0.359 1 97.44 42 PHE B N 1
ATOM 1322 C CA . PHE B 1 42 ? -4.188 14.914 1.468 1 97.44 42 PHE B CA 1
ATOM 1323 C C . PHE B 1 42 ? -5 14.828 2.754 1 97.44 42 PHE B C 1
ATOM 1325 O O . PHE B 1 42 ? -6.059 15.445 2.871 1 97.44 42 PHE B O 1
ATOM 1332 N N . ILE B 1 43 ? -4.492 14.078 3.686 1 96.5 43 ILE B N 1
ATOM 1333 C CA . ILE B 1 43 ? -5.062 14.008 5.027 1 96.5 43 ILE B CA 1
ATOM 1334 C C . ILE B 1 43 ? -3.945 13.82 6.051 1 96.5 43 ILE B C 1
ATOM 1336 O O . ILE B 1 43 ? -2.992 13.078 5.812 1 96.5 43 ILE B O 1
ATOM 1340 N N . TYR B 1 44 ? -4.035 14.586 7.051 1 94.44 44 TYR B N 1
ATOM 1341 C CA . TYR B 1 44 ? -3.221 14.398 8.25 1 94.44 44 TYR B CA 1
ATOM 1342 C C . TYR B 1 44 ? -4.059 13.852 9.398 1 94.44 44 TYR B C 1
ATOM 1344 O O . TYR B 1 44 ? -5.145 14.359 9.68 1 94.44 44 TYR B O 1
ATOM 1352 N N . THR B 1 45 ? -3.512 12.914 10 1 93.75 45 THR B N 1
ATOM 1353 C CA . THR B 1 45 ? -4.223 12.266 11.102 1 93.75 45 THR B CA 1
ATOM 1354 C C . THR B 1 45 ? -3.266 11.93 12.242 1 93.75 45 THR B C 1
ATOM 1356 O O . THR B 1 45 ? -2.051 11.859 12.039 1 93.75 45 THR B O 1
ATOM 1359 N N . THR B 1 46 ? -3.814 11.703 13.398 1 91.38 46 THR B N 1
ATOM 1360 C CA . THR B 1 46 ? -3.014 11.156 14.484 1 91.38 46 THR B CA 1
ATOM 1361 C C . THR B 1 46 ? -2.779 9.664 14.297 1 91.38 46 THR B C 1
ATOM 1363 O O . THR B 1 46 ? -3.432 9.031 13.461 1 91.38 46 THR B O 1
ATOM 1366 N N . SER B 1 47 ? -1.854 9.164 15.133 1 92.12 47 SER B N 1
ATOM 1367 C CA . SER B 1 47 ? -1.539 7.738 15.062 1 92.12 47 SER B CA 1
ATOM 1368 C C . SER B 1 47 ? -2.715 6.891 15.531 1 92.12 47 SER B C 1
ATOM 1370 O O . SER B 1 47 ? -2.742 5.68 15.305 1 92.12 47 SER B O 1
ATOM 1372 N N . GLU B 1 48 ? -3.691 7.574 16.156 1 91.5 48 GLU B N 1
ATOM 1373 C CA . GLU B 1 48 ? -4.887 6.863 16.609 1 91.5 48 GLU B CA 1
ATOM 1374 C C . GLU B 1 48 ? -6.02 6.996 15.602 1 91.5 48 GLU B C 1
ATOM 1376 O O . GLU B 1 48 ? -7.098 6.43 15.789 1 91.5 48 GLU B O 1
ATOM 1381 N N . GLY B 1 49 ? -5.793 7.746 14.594 1 92.81 49 GLY B N 1
ATOM 1382 C CA . GLY B 1 49 ? -6.773 7.809 13.523 1 92.81 49 GLY B CA 1
ATOM 1383 C C . GLY B 1 49 ? -7.656 9.039 13.594 1 92.81 49 GLY B C 1
ATOM 1384 O O . GLY B 1 49 ? -8.672 9.125 12.898 1 92.81 49 GLY B O 1
ATOM 1385 N N . LEU B 1 50 ? -7.344 10 14.43 1 90.81 50 LEU B N 1
ATOM 1386 C CA . LEU B 1 50 ? -8.102 11.242 14.516 1 90.81 50 LEU B CA 1
ATOM 1387 C C . LEU B 1 50 ? -7.68 12.211 13.422 1 90.81 50 LEU B C 1
ATOM 1389 O O . LEU B 1 50 ? -6.48 12.414 13.195 1 90.81 50 LEU B O 1
ATOM 1393 N N . LEU B 1 51 ? -8.68 12.852 12.852 1 91.69 51 LEU B N 1
ATOM 1394 C CA . LEU B 1 51 ? -8.43 13.789 11.758 1 91.69 51 LEU B CA 1
ATOM 1395 C C . LEU B 1 51 ? -7.789 15.07 12.273 1 91.69 51 LEU B C 1
ATOM 1397 O O . LEU B 1 51 ? -8.289 15.672 13.227 1 91.69 51 LEU B O 1
ATOM 1401 N N . ILE B 1 52 ? -6.691 15.453 11.641 1 88.56 52 ILE B N 1
ATOM 1402 C CA . ILE B 1 52 ? -6.059 16.734 11.938 1 88.56 52 ILE B CA 1
ATOM 1403 C C . ILE B 1 52 ? -6.438 17.75 10.867 1 88.56 52 ILE B C 1
ATOM 1405 O O . ILE B 1 52 ? -6.918 18.844 11.18 1 88.56 52 ILE B O 1
ATOM 1409 N N . LEU B 1 53 ? -6.215 17.375 9.641 1 89.88 53 LEU B N 1
ATOM 1410 C CA . LEU B 1 53 ? -6.465 18.219 8.484 1 89.88 53 LEU B CA 1
ATOM 1411 C C . LEU B 1 53 ? -6.551 17.391 7.211 1 89.88 53 LEU B C 1
ATOM 1413 O O . LEU B 1 53 ? -5.832 16.391 7.059 1 89.88 53 LEU B O 1
ATOM 1417 N N . GLY B 1 54 ? -7.461 17.75 6.316 1 92.75 54 GLY B N 1
ATOM 1418 C CA . GLY B 1 54 ? -7.52 17.031 5.051 1 92.75 54 GLY B CA 1
ATOM 1419 C C . GLY B 1 54 ? -8.531 17.609 4.082 1 92.75 54 GLY B C 1
ATOM 1420 O O . GLY B 1 54 ? -9.336 18.469 4.453 1 92.75 54 GLY B O 1
ATOM 1421 N N . ASN B 1 55 ? -8.422 17.203 2.893 1 94.31 55 ASN B N 1
ATOM 1422 C CA . ASN B 1 55 ? -9.359 17.688 1.884 1 94.31 55 ASN B CA 1
ATOM 1423 C C . ASN B 1 55 ? -9.906 16.547 1.026 1 94.31 55 ASN B C 1
ATOM 1425 O O . ASN B 1 55 ? -10.242 16.75 -0.142 1 94.31 55 ASN B O 1
ATOM 1429 N N . PHE B 1 56 ? -9.867 15.328 1.592 1 94.69 56 PHE B N 1
ATOM 1430 C CA . PHE B 1 56 ? -10.586 14.219 0.965 1 94.69 56 PHE B CA 1
ATOM 1431 C C . PHE B 1 56 ? -12.086 14.359 1.183 1 94.69 56 PHE B C 1
ATOM 1433 O O . PHE B 1 56 ? -12.523 15.039 2.111 1 94.69 56 PHE B O 1
ATOM 1440 N N . GLU B 1 57 ? -12.852 13.734 0.341 1 91.31 57 GLU B N 1
ATOM 1441 C CA . GLU B 1 57 ? -14.305 13.797 0.484 1 91.31 57 GLU B CA 1
ATOM 1442 C C . GLU B 1 57 ? -14.766 13.117 1.771 1 91.31 57 GLU B C 1
ATOM 1444 O O . GLU B 1 57 ? -15.672 13.602 2.447 1 91.31 57 GLU B O 1
ATOM 1449 N N . ASP B 1 58 ? -14.109 12.094 2.166 1 91.88 58 ASP B N 1
ATOM 1450 C CA . ASP B 1 58 ? -14.438 11.305 3.348 1 91.88 58 ASP B CA 1
ATOM 1451 C C . ASP B 1 58 ? -13.289 11.328 4.359 1 91.88 58 ASP B C 1
ATOM 1453 O O . ASP B 1 58 ? -12.828 10.281 4.809 1 91.88 58 ASP B O 1
ATOM 1457 N N . ASN B 1 59 ? -13.016 12.516 4.859 1 91.94 59 ASN B N 1
ATOM 1458 C CA . ASN B 1 59 ? -11.828 12.727 5.684 1 91.94 59 ASN B CA 1
ATOM 1459 C C . ASN B 1 59 ? -11.898 11.922 6.977 1 91.94 59 ASN B C 1
ATOM 1461 O O . ASN B 1 59 ? -10.922 11.273 7.359 1 91.94 59 ASN B O 1
ATOM 1465 N N . GLU B 1 60 ? -13.047 11.977 7.602 1 90 60 GLU B N 1
ATOM 1466 C CA . GLU B 1 60 ? -13.164 11.336 8.906 1 90 60 GLU B CA 1
ATOM 1467 C C . GLU B 1 60 ? -13.031 9.82 8.797 1 90 60 GLU B C 1
ATOM 1469 O O . GLU B 1 60 ? -12.297 9.195 9.555 1 90 60 GLU B O 1
ATOM 1474 N N . GLU B 1 61 ? -13.648 9.281 7.863 1 94 61 GLU B N 1
ATOM 1475 C CA . GLU B 1 61 ? -13.555 7.84 7.652 1 94 61 GLU B CA 1
ATOM 1476 C C . GLU B 1 61 ? -12.148 7.43 7.23 1 94 61 GLU B C 1
ATOM 1478 O O . GLU B 1 61 ? -11.602 6.457 7.746 1 94 61 GLU B O 1
ATOM 1483 N N . LEU B 1 62 ? -11.609 8.195 6.375 1 95.69 62 LEU B N 1
ATOM 1484 C CA . LEU B 1 62 ? -10.281 7.879 5.852 1 95.69 62 LEU B CA 1
ATOM 1485 C C . LEU B 1 62 ? -9.219 8.016 6.938 1 95.69 62 LEU B C 1
ATOM 1487 O O . LEU B 1 62 ? -8.297 7.207 7.016 1 95.69 62 LEU B O 1
ATOM 1491 N N . SER B 1 63 ? -9.383 9.016 7.762 1 94.25 63 SER B N 1
ATOM 1492 C CA . SER B 1 63 ? -8.398 9.242 8.812 1 94.25 63 SER B CA 1
ATOM 1493 C C . SER B 1 63 ? -8.289 8.031 9.734 1 94.25 63 SER B C 1
ATOM 1495 O O . SER B 1 63 ? -7.199 7.688 10.188 1 94.25 63 SER B O 1
ATOM 1497 N N . ALA B 1 64 ? -9.336 7.355 9.953 1 93.88 64 ALA B N 1
ATOM 1498 C CA . ALA B 1 64 ? -9.359 6.184 10.828 1 93.88 64 ALA B CA 1
ATOM 1499 C C . ALA B 1 64 ? -8.664 4.992 10.172 1 93.88 64 ALA B C 1
ATOM 1501 O O . ALA B 1 64 ? -8.234 4.062 10.859 1 93.88 64 ALA B O 1
ATOM 1502 N N . LYS B 1 65 ? -8.5 5.031 8.938 1 95.5 65 LYS B N 1
ATOM 1503 C CA . LYS B 1 65 ? -7.961 3.893 8.195 1 95.5 65 LYS B CA 1
ATOM 1504 C C . LYS B 1 65 ? -6.453 4.035 7.984 1 95.5 65 LYS B C 1
ATOM 1506 O O . LYS B 1 65 ? -5.762 3.049 7.738 1 95.5 65 LYS B O 1
ATOM 1511 N N . VAL B 1 66 ? -5.973 5.242 8.023 1 96.44 66 VAL B N 1
ATOM 1512 C CA . VAL B 1 66 ? -4.582 5.531 7.691 1 96.44 66 VAL B CA 1
ATOM 1513 C C . VAL B 1 66 ? -3.656 4.754 8.625 1 96.44 66 VAL B C 1
ATOM 1515 O O . VAL B 1 66 ? -2.725 4.086 8.164 1 96.44 66 VAL B O 1
ATOM 1518 N N . PRO B 1 67 ? -3.932 4.734 9.953 1 96.06 67 PRO B N 1
ATOM 1519 C CA . PRO B 1 67 ? -3.051 3.951 10.82 1 96.06 67 PRO B CA 1
ATOM 1520 C C . PRO B 1 67 ? -3.092 2.455 10.516 1 96.06 67 PRO B C 1
ATOM 1522 O O . PRO B 1 67 ? -2.072 1.77 10.625 1 96.06 67 PRO B O 1
ATOM 1525 N N . GLU B 1 68 ? -4.219 2.029 10.172 1 96 68 GLU B N 1
ATOM 1526 C CA . GLU B 1 68 ? -4.352 0.618 9.82 1 96 68 GLU B CA 1
ATOM 1527 C C . GLU B 1 68 ? -3.543 0.281 8.57 1 96 68 GLU B C 1
ATOM 1529 O O . GLU B 1 68 ? -2.863 -0.747 8.523 1 96 68 GLU B O 1
ATOM 1534 N N . MET B 1 69 ? -3.596 1.122 7.586 1 96.38 69 MET B N 1
ATOM 1535 C CA . MET B 1 69 ? -2.82 0.947 6.359 1 96.38 69 MET B CA 1
ATOM 1536 C C . MET B 1 69 ? -1.327 0.894 6.664 1 96.38 69 MET B C 1
ATOM 1538 O O . MET B 1 69 ? -0.625 -0.002 6.191 1 96.38 69 MET B O 1
ATOM 1542 N N . LEU B 1 70 ? -0.948 1.783 7.473 1 96.94 70 LEU B N 1
ATOM 1543 C CA . LEU B 1 70 ? 0.463 1.836 7.844 1 96.94 70 LEU B CA 1
ATOM 1544 C C . LEU B 1 70 ? 0.885 0.559 8.562 1 96.94 70 LEU B C 1
ATOM 1546 O O . LEU B 1 70 ? 1.944 -0.001 8.266 1 96.94 70 LEU B O 1
ATOM 1550 N N . LYS B 1 71 ? 0.076 0.138 9.469 1 94.75 71 LYS B N 1
ATOM 1551 C CA . LYS B 1 71 ? 0.373 -1.078 10.219 1 94.75 71 LYS B CA 1
ATOM 1552 C C . LYS B 1 71 ? 0.519 -2.277 9.289 1 94.75 71 LYS B C 1
ATOM 1554 O O . LYS B 1 71 ? 1.479 -3.043 9.398 1 94.75 71 LYS B O 1
ATOM 1559 N N . LEU B 1 72 ? -0.31 -2.424 8.414 1 94.31 72 LEU B N 1
ATOM 1560 C CA . LEU B 1 72 ? -0.312 -3.562 7.5 1 94.31 72 LEU B CA 1
ATOM 1561 C C . LEU B 1 72 ? 0.906 -3.525 6.582 1 94.31 72 LEU B C 1
ATOM 1563 O O . LEU B 1 72 ? 1.567 -4.547 6.383 1 94.31 72 LEU B O 1
AT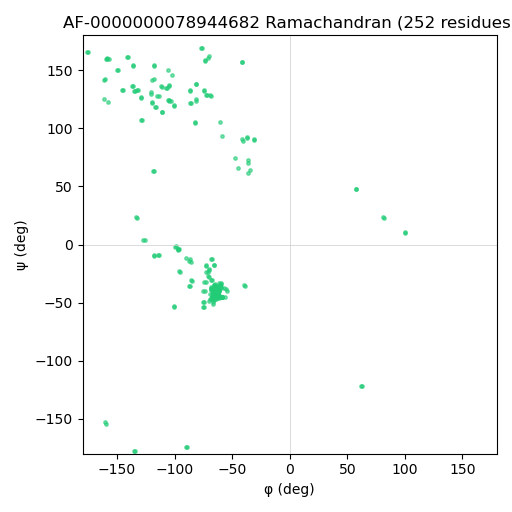OM 1567 N N . LEU B 1 73 ? 1.207 -2.387 6.047 1 96.06 73 LEU B N 1
ATOM 1568 C CA . LEU B 1 73 ? 2.348 -2.258 5.145 1 96.06 73 LEU B CA 1
ATOM 1569 C C . LEU B 1 73 ? 3.658 -2.469 5.895 1 96.06 73 LEU B C 1
ATOM 1571 O O . LEU B 1 73 ? 4.621 -3.002 5.336 1 96.06 73 LEU B O 1
ATOM 1575 N N . SER B 1 74 ? 3.629 -2.092 7.164 1 94.56 74 SER B N 1
ATOM 1576 C CA . SER B 1 74 ? 4.84 -2.242 7.965 1 94.56 74 SER B CA 1
ATOM 1577 C C . SER B 1 74 ? 5.141 -3.711 8.242 1 94.56 74 SER B C 1
ATOM 1579 O O . SER B 1 74 ? 6.273 -4.066 8.578 1 94.56 74 SER B O 1
ATOM 1581 N N . GLU B 1 75 ? 4.137 -4.52 8.148 1 89.56 75 GLU B N 1
ATOM 1582 C CA . GLU B 1 75 ? 4.336 -5.957 8.297 1 89.56 75 GLU B CA 1
ATOM 1583 C C . GLU B 1 75 ? 5.094 -6.535 7.102 1 89.56 75 GLU B C 1
ATOM 1585 O O . GLU B 1 75 ? 5.738 -7.574 7.215 1 89.56 75 GLU B O 1
ATOM 1590 N N . LEU B 1 76 ? 4.93 -5.855 5.93 1 91.06 76 LEU B N 1
ATOM 1591 C CA . LEU B 1 76 ? 5.707 -6.254 4.766 1 91.06 76 LEU B CA 1
ATOM 1592 C C . LEU B 1 76 ? 7.152 -5.789 4.891 1 91.06 76 LEU B C 1
ATOM 1594 O O . LEU B 1 76 ? 8.086 -6.562 4.641 1 91.06 76 LEU B O 1
ATOM 1598 N N . GLU B 1 77 ? 7.25 -4.559 5.203 1 92.19 77 GLU B N 1
ATOM 1599 C CA . GLU B 1 77 ? 8.539 -3.887 5.324 1 92.19 77 GLU B CA 1
ATOM 1600 C C . GLU B 1 77 ? 8.438 -2.643 6.203 1 92.19 77 GLU B C 1
ATOM 1602 O O . GLU B 1 77 ? 7.629 -1.75 5.93 1 92.19 77 GLU B O 1
ATOM 1607 N N . ASP B 1 78 ? 9.281 -2.719 7.219 1 93.44 78 ASP B N 1
ATOM 1608 C CA . ASP B 1 78 ? 9.297 -1.531 8.07 1 93.44 78 ASP B CA 1
ATOM 1609 C C . ASP B 1 78 ? 9.898 -0.336 7.328 1 93.44 78 ASP B C 1
ATOM 1611 O O . ASP B 1 78 ? 10.961 -0.445 6.723 1 93.44 78 ASP B O 1
ATOM 1615 N N . SER B 1 79 ? 9.133 0.806 7.328 1 94.62 79 SER B N 1
ATOM 1616 C CA . SER B 1 79 ? 9.555 2.035 6.664 1 94.62 79 SER B CA 1
ATOM 1617 C C . SER B 1 79 ? 8.836 3.25 7.234 1 94.62 79 SER B C 1
ATOM 1619 O O . SER B 1 79 ? 7.742 3.121 7.797 1 94.62 79 SER B O 1
ATOM 1621 N N . THR B 1 80 ? 9.391 4.41 7.043 1 93.88 80 THR B N 1
ATOM 1622 C CA . THR B 1 80 ? 8.758 5.652 7.477 1 93.88 80 THR B CA 1
ATOM 1623 C C . THR B 1 80 ? 7.824 6.188 6.398 1 93.88 80 THR B C 1
ATOM 1625 O O . THR B 1 80 ? 7.027 7.094 6.656 1 93.88 80 THR B O 1
ATOM 1628 N N . SER B 1 81 ? 7.988 5.629 5.266 1 97.12 81 SER B N 1
ATOM 1629 C CA . SER B 1 81 ? 7.133 6.07 4.168 1 97.12 81 SER B CA 1
ATOM 1630 C C . SER B 1 81 ? 6.863 4.93 3.191 1 97.12 81 SER B C 1
ATOM 1632 O O . SER B 1 81 ? 7.691 4.027 3.033 1 97.12 81 SER B O 1
ATOM 1634 N N . TYR B 1 82 ? 5.75 5.012 2.6 1 97.56 82 TYR B N 1
ATOM 1635 C CA . TYR B 1 82 ? 5.32 4.086 1.56 1 97.56 82 TYR B CA 1
ATOM 1636 C C . TYR B 1 82 ? 4.75 4.832 0.362 1 97.56 82 TYR B C 1
ATOM 1638 O O . TYR B 1 82 ? 3.949 5.758 0.524 1 97.56 82 TYR B O 1
ATOM 1646 N N . LEU B 1 83 ? 5.191 4.438 -0.767 1 97.38 83 LEU B N 1
ATOM 1647 C CA . LEU B 1 83 ? 4.582 4.91 -2.006 1 97.38 83 LEU B CA 1
ATOM 1648 C C . LEU B 1 83 ? 3.713 3.824 -2.631 1 97.38 83 LEU B C 1
ATOM 1650 O O . LEU B 1 83 ? 4.176 2.701 -2.852 1 97.38 83 LEU B O 1
ATOM 1654 N N . ILE B 1 84 ? 2.463 4.18 -2.848 1 97.62 84 ILE B N 1
ATOM 1655 C CA . ILE B 1 84 ? 1.501 3.23 -3.395 1 97.62 84 ILE B CA 1
ATOM 1656 C C . ILE B 1 84 ? 1.006 3.723 -4.754 1 97.62 84 ILE B C 1
ATOM 1658 O O . ILE B 1 84 ? 0.401 4.793 -4.848 1 97.62 84 ILE B O 1
ATOM 1662 N N . GLN B 1 85 ? 1.273 2.953 -5.715 1 96.19 85 GLN B N 1
ATOM 1663 C CA . GLN B 1 85 ? 0.738 3.266 -7.039 1 96.19 85 GLN B CA 1
ATOM 1664 C C . GLN B 1 85 ? -0.459 2.379 -7.371 1 96.19 85 GLN B C 1
ATOM 1666 O O . GLN B 1 85 ? -0.362 1.151 -7.32 1 96.19 85 GLN B O 1
ATOM 1671 N N . ALA B 1 86 ? -1.543 3.006 -7.668 1 94.31 86 ALA B N 1
ATOM 1672 C CA . ALA B 1 86 ? -2.768 2.348 -8.117 1 94.31 86 ALA B CA 1
ATOM 1673 C C . ALA B 1 86 ? -3.299 2.996 -9.391 1 94.31 86 ALA B C 1
ATOM 1675 O O . ALA B 1 86 ? -3.787 4.129 -9.367 1 94.31 86 ALA B O 1
ATOM 1676 N N . GLY B 1 87 ? -3.135 2.256 -10.461 1 87.81 87 GLY B N 1
ATOM 1677 C CA . GLY B 1 87 ? -3.479 2.889 -11.719 1 87.81 87 GLY B CA 1
ATOM 1678 C C . GLY B 1 87 ? -2.613 4.094 -12.039 1 87.81 87 GLY B C 1
ATOM 1679 O O . GLY B 1 87 ? -1.385 3.994 -12.062 1 87.81 87 GLY B O 1
ATOM 1680 N N . GLU B 1 88 ? -3.295 5.23 -12.203 1 87.19 88 GLU B N 1
ATOM 1681 C CA . GLU B 1 88 ? -2.586 6.441 -12.609 1 87.19 88 GLU B CA 1
ATOM 1682 C C . GLU B 1 88 ? -2.242 7.309 -11.398 1 87.19 88 GLU B C 1
ATOM 1684 O O . GLU B 1 88 ? -1.519 8.297 -11.523 1 87.19 88 GLU B O 1
ATOM 1689 N N . HIS B 1 89 ? -2.703 6.875 -10.281 1 93.62 89 HIS B N 1
ATOM 1690 C CA . HIS B 1 89 ? -2.498 7.711 -9.109 1 93.62 89 HIS B CA 1
ATOM 1691 C C . HIS B 1 89 ? -1.415 7.137 -8.203 1 93.62 89 HIS B C 1
ATOM 1693 O O . HIS B 1 89 ? -1.183 5.926 -8.203 1 93.62 89 HIS B O 1
ATOM 1699 N N . VAL B 1 90 ? -0.807 8.047 -7.559 1 96.44 90 VAL B N 1
ATOM 1700 C CA . VAL B 1 90 ? 0.223 7.703 -6.582 1 96.44 90 VAL B CA 1
ATOM 1701 C C . VAL B 1 90 ? -0.174 8.227 -5.207 1 96.44 90 VAL B C 1
ATOM 1703 O O . VAL B 1 90 ? -0.566 9.391 -5.07 1 96.44 90 VAL B O 1
ATOM 1706 N N . TYR B 1 91 ? -0.088 7.375 -4.262 1 97.75 91 TYR B N 1
ATOM 1707 C CA . TYR B 1 91 ? -0.335 7.734 -2.871 1 97.75 91 TYR B CA 1
ATOM 1708 C C . TYR B 1 91 ? 0.952 7.684 -2.057 1 97.75 91 TYR B C 1
ATOM 1710 O O . TYR B 1 91 ? 1.759 6.762 -2.217 1 97.75 91 TYR B O 1
ATOM 1718 N N . SER B 1 92 ? 1.156 8.672 -1.254 1 98 92 SER B N 1
ATOM 1719 C CA . SER B 1 92 ? 2.271 8.711 -0.314 1 98 92 SER B CA 1
ATOM 1720 C C . SER B 1 92 ? 1.785 8.594 1.126 1 98 92 SER B C 1
ATOM 1722 O O . SER B 1 92 ? 1.024 9.438 1.6 1 98 92 SER B O 1
ATOM 1724 N N . LEU B 1 93 ? 2.111 7.57 1.762 1 98.31 93 LEU B N 1
ATOM 1725 C CA . LEU B 1 93 ? 1.879 7.375 3.189 1 98.31 93 LEU B CA 1
ATOM 1726 C C . LEU B 1 93 ? 3.152 7.633 3.986 1 98.31 93 LEU B C 1
ATOM 1728 O O . LEU B 1 93 ? 4.152 6.934 3.812 1 98.31 93 LEU B O 1
ATOM 1732 N N . VAL B 1 94 ? 3.096 8.602 4.875 1 98 94 VAL B N 1
ATOM 1733 C CA . VAL B 1 94 ? 4.34 9.047 5.496 1 98 94 VAL B CA 1
ATOM 1734 C C . VAL B 1 94 ? 4.137 9.203 7.004 1 98 94 VAL B C 1
ATOM 1736 O O . VAL B 1 94 ? 3.16 9.82 7.441 1 98 94 VAL B O 1
ATOM 1739 N N . LYS B 1 95 ? 5.023 8.68 7.777 1 96.88 95 LYS B N 1
ATOM 1740 C CA . LYS B 1 95 ? 5.117 8.969 9.203 1 96.88 95 LYS B CA 1
ATOM 1741 C C . LYS B 1 95 ? 5.867 10.273 9.453 1 96.88 95 LYS B C 1
ATOM 1743 O O . LYS B 1 95 ? 7.094 10.32 9.367 1 96.88 95 LYS B O 1
ATOM 1748 N N . ILE B 1 96 ? 5.098 11.242 9.789 1 95.19 96 ILE B N 1
ATOM 1749 C CA . ILE B 1 96 ? 5.715 12.539 10.039 1 95.19 96 ILE B CA 1
ATOM 1750 C C . ILE B 1 96 ? 6.426 12.516 11.391 1 95.19 96 ILE B C 1
ATOM 1752 O O . ILE B 1 96 ? 7.582 12.922 11.5 1 95.19 96 ILE B O 1
ATOM 1756 N N . THR B 1 97 ? 5.754 12.172 12.375 1 92.81 97 THR B N 1
ATOM 1757 C CA . THR B 1 97 ? 6.227 11.836 13.711 1 92.81 97 THR B CA 1
ATOM 1758 C C . THR B 1 97 ? 5.555 10.562 14.219 1 92.81 97 THR B C 1
ATOM 1760 O O . THR B 1 97 ? 4.758 9.945 13.508 1 92.81 97 THR B O 1
ATOM 1763 N N . ASP B 1 98 ? 5.871 10.18 15.43 1 91.12 98 ASP B N 1
ATOM 1764 C CA . ASP B 1 98 ? 5.238 8.992 16 1 91.12 98 ASP B CA 1
ATOM 1765 C C . ASP B 1 98 ? 3.74 9.203 16.203 1 91.12 98 ASP B C 1
ATOM 1767 O O . ASP B 1 98 ? 2.971 8.242 16.25 1 91.12 98 ASP B O 1
ATOM 1771 N N . ASP B 1 99 ? 3.293 10.469 16.203 1 90.19 99 ASP B N 1
ATOM 1772 C CA . ASP B 1 99 ? 1.908 10.766 16.547 1 90.19 99 ASP B CA 1
ATOM 1773 C C . ASP B 1 99 ? 1.143 11.312 15.344 1 90.19 99 ASP B C 1
ATOM 1775 O O . ASP B 1 99 ? -0.077 11.477 15.406 1 90.19 99 ASP B O 1
ATOM 1779 N N . VAL B 1 100 ? 1.864 11.609 14.266 1 92.69 100 VAL B N 1
ATOM 1780 C CA . VAL B 1 100 ? 1.222 12.273 13.133 1 92.69 100 VAL B CA 1
ATOM 1781 C C . VAL B 1 100 ? 1.53 11.508 11.844 1 92.69 100 VAL B C 1
ATOM 1783 O O . VAL B 1 100 ? 2.697 11.297 11.508 1 92.69 100 VAL B O 1
ATOM 1786 N N . LEU B 1 101 ? 0.496 11.172 11.156 1 96.12 101 LEU B N 1
ATOM 1787 C CA . LEU B 1 101 ? 0.594 10.469 9.883 1 96.12 101 LEU B CA 1
ATOM 1788 C C . LEU B 1 101 ? 0.003 11.312 8.75 1 96.12 101 LEU B C 1
ATOM 1790 O O . LEU B 1 101 ? -0.875 12.141 8.992 1 96.12 101 LEU B O 1
ATOM 1794 N N . MET B 1 102 ? 0.503 11.047 7.566 1 97.06 102 MET B N 1
ATOM 1795 C CA . MET B 1 102 ? -0.008 11.773 6.406 1 97.06 102 MET B CA 1
ATOM 1796 C C . MET B 1 102 ? -0.241 10.82 5.234 1 97.06 102 MET B C 1
ATOM 1798 O O . MET B 1 102 ? 0.577 9.938 4.973 1 97.06 102 MET B O 1
ATOM 1802 N N . LEU B 1 103 ? -1.331 10.984 4.59 1 98.06 103 LEU B N 1
ATOM 1803 C CA . LEU B 1 103 ? -1.625 10.352 3.307 1 98.06 103 LEU B CA 1
ATOM 1804 C C . LEU B 1 103 ? -1.863 11.406 2.229 1 98.06 103 LEU B C 1
ATOM 1806 O O . LEU B 1 103 ? -2.727 12.273 2.383 1 98.06 103 LEU B O 1
ATOM 1810 N N . GLY B 1 104 ? -1.095 11.352 1.214 1 97.94 104 GLY B N 1
ATOM 1811 C CA . GLY B 1 104 ? -1.264 12.242 0.075 1 97.94 104 GLY B CA 1
ATOM 1812 C C . GLY B 1 104 ? -1.574 11.508 -1.215 1 97.94 104 GLY B C 1
ATOM 1813 O O . GLY B 1 104 ? -1.065 10.406 -1.446 1 97.94 104 GLY B O 1
ATOM 1814 N N . LYS B 1 105 ? -2.412 12.086 -2 1 97.69 105 LYS B N 1
ATOM 1815 C CA . LYS B 1 105 ? -2.748 11.578 -3.326 1 97.69 105 LYS B CA 1
ATOM 1816 C C . LYS B 1 105 ? -2.293 12.547 -4.418 1 97.69 105 LYS B C 1
ATOM 1818 O O . LYS B 1 105 ? -2.568 13.742 -4.348 1 97.69 105 LYS B O 1
ATOM 1823 N N . GLY B 1 106 ? -1.57 12.016 -5.363 1 96.31 106 GLY B N 1
ATOM 1824 C CA . GLY B 1 106 ? -1.146 12.797 -6.52 1 96.31 106 GLY B CA 1
ATOM 1825 C C . GLY B 1 106 ? -0.746 11.93 -7.699 1 96.31 106 GLY B C 1
ATOM 1826 O O . GLY B 1 106 ? -1.32 10.859 -7.918 1 96.31 106 GLY B O 1
ATOM 1827 N N . ASN B 1 107 ? 0.145 12.5 -8.516 1 91 107 ASN B N 1
ATOM 1828 C CA . ASN B 1 107 ? 0.593 11.773 -9.695 1 91 107 ASN B CA 1
ATOM 1829 C C . ASN B 1 107 ? 2.115 11.703 -9.766 1 91 107 ASN B C 1
ATOM 1831 O O . ASN B 1 107 ? 2.672 11.133 -10.711 1 91 107 ASN B O 1
ATOM 1835 N N . LYS B 1 108 ? 2.693 12.227 -8.75 1 90.5 108 LYS B N 1
ATOM 1836 C CA . LYS B 1 108 ? 4.152 12.258 -8.688 1 90.5 108 LYS B CA 1
ATOM 1837 C C . LYS B 1 108 ? 4.68 11.211 -7.715 1 90.5 108 LYS B C 1
ATOM 1839 O O . LYS B 1 108 ? 4.121 11.023 -6.633 1 90.5 108 LYS B O 1
ATOM 1844 N N . ILE B 1 109 ? 5.688 10.578 -8.188 1 91.88 109 ILE B N 1
ATOM 1845 C CA . ILE B 1 109 ? 6.41 9.695 -7.277 1 91.88 109 ILE B CA 1
ATOM 1846 C C . ILE B 1 109 ? 7.453 10.492 -6.5 1 91.88 109 ILE B C 1
ATOM 1848 O O . ILE B 1 109 ? 8.359 11.086 -7.094 1 91.88 109 ILE B O 1
ATOM 1852 N N . LEU B 1 110 ? 7.344 10.461 -5.203 1 94.75 110 LEU B N 1
ATOM 1853 C CA . LEU B 1 110 ? 8.281 11.195 -4.355 1 94.75 110 LEU B CA 1
ATOM 1854 C C . LEU B 1 110 ? 9.523 10.352 -4.07 1 94.75 110 LEU B C 1
ATOM 1856 O O . LEU B 1 110 ? 9.414 9.172 -3.729 1 94.75 110 LEU B O 1
ATOM 1860 N N . ASP B 1 111 ? 10.617 10.969 -4.246 1 93.38 111 ASP B N 1
ATOM 1861 C CA . ASP B 1 111 ? 11.844 10.289 -3.85 1 93.38 111 ASP B CA 1
ATOM 1862 C C . ASP B 1 111 ? 12.195 10.578 -2.391 1 93.38 111 ASP B C 1
ATOM 1864 O O . ASP B 1 111 ? 11.422 11.227 -1.683 1 93.38 111 ASP B O 1
ATOM 1868 N N . LYS B 1 112 ? 13.32 10.109 -1.979 1 94 112 LYS B N 1
ATOM 1869 C CA . LYS B 1 112 ? 13.727 10.234 -0.581 1 94 112 LYS B CA 1
ATOM 1870 C C . LYS B 1 112 ? 13.898 11.695 -0.183 1 94 112 LYS B C 1
ATOM 1872 O O . LYS B 1 112 ? 13.539 12.086 0.93 1 94 112 LYS B O 1
ATOM 1877 N N . ASN B 1 113 ? 14.398 12.484 -1.072 1 96.06 113 ASN B N 1
ATOM 1878 C CA . ASN B 1 113 ? 14.57 13.906 -0.789 1 96.06 113 ASN B CA 1
ATOM 1879 C C . ASN B 1 113 ? 13.227 14.625 -0.667 1 96.06 113 ASN B C 1
ATOM 1881 O O . ASN B 1 113 ? 13.047 15.469 0.213 1 96.06 113 ASN B O 1
ATOM 1885 N N . ASP B 1 114 ? 12.336 14.203 -1.516 1 96.88 114 ASP B N 1
ATOM 1886 C CA . ASP B 1 114 ? 10.992 14.773 -1.452 1 96.88 114 ASP B CA 1
ATOM 1887 C C . ASP B 1 114 ? 10.32 14.445 -0.123 1 96.88 114 ASP B C 1
ATOM 1889 O O . ASP B 1 114 ? 9.711 15.312 0.503 1 96.88 114 ASP B O 1
ATOM 1893 N N . ILE B 1 115 ? 10.477 13.273 0.32 1 97.25 115 ILE B N 1
ATOM 1894 C CA . ILE B 1 115 ? 9.852 12.812 1.555 1 97.25 115 ILE B CA 1
ATOM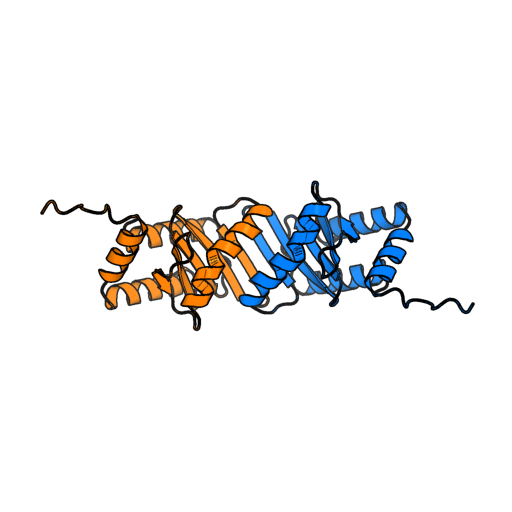 1895 C C . ILE B 1 115 ? 10.438 13.562 2.744 1 97.25 115 ILE B C 1
ATOM 1897 O O . ILE B 1 115 ? 9.703 14.031 3.617 1 97.25 115 ILE B O 1
ATOM 1901 N N . ASN B 1 116 ? 11.703 13.711 2.738 1 97.06 116 ASN B N 1
ATOM 1902 C CA . ASN B 1 116 ? 12.352 14.461 3.811 1 97.06 116 ASN B CA 1
ATOM 1903 C C . ASN B 1 116 ? 11.883 15.914 3.838 1 97.06 116 ASN B C 1
ATOM 1905 O O . ASN B 1 116 ? 11.648 16.484 4.91 1 97.06 116 ASN B O 1
ATOM 1909 N N . ALA B 1 117 ? 11.82 16.469 2.658 1 97.75 117 ALA B N 1
ATOM 1910 C CA . ALA B 1 117 ? 11.336 17.844 2.561 1 97.75 117 ALA B CA 1
ATOM 1911 C C . ALA B 1 117 ? 9.891 17.953 3.051 1 97.75 117 ALA B C 1
ATOM 1913 O O . ALA B 1 117 ? 9.531 18.922 3.729 1 97.75 117 ALA B O 1
ATOM 1914 N N . LEU B 1 118 ? 9.094 16.984 2.711 1 97.5 118 LEU B N 1
ATOM 1915 C CA . LEU B 1 118 ? 7.703 16.953 3.143 1 97.5 118 LEU B CA 1
ATOM 1916 C C . LEU B 1 118 ? 7.609 16.875 4.664 1 97.5 118 LEU B C 1
ATOM 1918 O O . LEU B 1 118 ? 6.836 17.625 5.273 1 97.5 118 LEU B O 1
ATOM 1922 N N . ILE B 1 119 ? 8.398 16.016 5.258 1 96.81 119 ILE B N 1
ATOM 1923 C CA . ILE B 1 119 ? 8.414 15.859 6.707 1 96.81 119 ILE B CA 1
ATOM 1924 C C . ILE B 1 119 ? 8.836 17.172 7.367 1 96.81 119 ILE B C 1
ATOM 1926 O O . ILE B 1 119 ? 8.188 17.625 8.305 1 96.81 119 ILE B O 1
ATOM 1930 N N . ARG B 1 120 ? 9.836 17.781 6.844 1 96.06 120 ARG B N 1
ATOM 1931 C CA . ARG B 1 120 ? 10.32 19.047 7.402 1 96.06 120 ARG B CA 1
ATOM 1932 C C . ARG B 1 120 ? 9.266 20.141 7.281 1 96.06 120 ARG B C 1
ATOM 1934 O O . ARG B 1 120 ? 9 20.859 8.242 1 96.06 120 ARG B O 1
ATOM 1941 N N . LEU B 1 121 ? 8.734 20.203 6.129 1 94.56 121 LEU B N 1
ATOM 1942 C CA . LEU B 1 121 ? 7.707 21.219 5.891 1 94.56 121 LEU B CA 1
ATOM 1943 C C . LEU B 1 121 ? 6.543 21.031 6.859 1 94.56 121 LEU B C 1
ATOM 1945 O O . LEU B 1 121 ? 6.043 22.016 7.418 1 94.56 121 LEU B O 1
ATOM 1949 N N . THR B 1 122 ? 6.105 19.797 7.02 1 92.88 122 THR B N 1
ATOM 1950 C CA . THR B 1 122 ? 4.98 19.516 7.898 1 92.88 122 THR B CA 1
ATOM 1951 C C . THR B 1 122 ? 5.32 19.844 9.344 1 92.88 122 THR B C 1
ATOM 1953 O O . THR B 1 122 ? 4.527 20.484 10.039 1 92.88 122 THR B O 1
ATOM 1956 N N . LYS B 1 123 ? 6.484 19.484 9.75 1 90.25 123 LYS B N 1
ATOM 1957 C CA . LYS B 1 123 ? 6.902 19.75 11.125 1 90.25 123 LYS B CA 1
ATOM 1958 C C . LYS B 1 123 ? 7.004 21.266 11.383 1 90.25 123 LYS B C 1
ATOM 1960 O O . LYS B 1 123 ? 6.594 21.75 12.438 1 90.25 123 LYS B O 1
ATOM 1965 N N . ASP B 1 124 ? 7.496 21.938 10.43 1 88.44 124 ASP B N 1
ATOM 1966 C CA . ASP B 1 124 ? 7.617 23.391 10.555 1 88.44 124 ASP B CA 1
ATOM 1967 C C . ASP B 1 124 ? 6.242 24.047 10.641 1 88.44 124 ASP B C 1
ATOM 1969 O O . ASP B 1 124 ? 6.023 24.922 11.469 1 88.44 124 ASP B O 1
ATOM 1973 N N . ASN B 1 125 ? 5.328 23.578 9.805 1 87.31 125 ASN B N 1
ATOM 1974 C CA . ASN B 1 125 ? 4.016 24.203 9.734 1 87.31 125 ASN B CA 1
ATOM 1975 C C . ASN B 1 125 ? 3.168 23.875 10.961 1 87.31 125 ASN B C 1
ATOM 1977 O O . ASN B 1 125 ? 2.381 24.703 11.414 1 87.31 125 ASN B O 1
ATOM 1981 N N . PHE B 1 126 ? 3.389 22.688 11.469 1 84 126 PHE B N 1
ATOM 1982 C CA . PHE B 1 126 ? 2.578 22.266 12.609 1 84 126 PHE B CA 1
ATOM 1983 C C . PHE B 1 126 ? 3.344 22.469 13.914 1 84 126 PHE B C 1
ATOM 1985 O O . PHE B 1 126 ? 2.846 22.109 14.984 1 84 126 PHE B O 1
ATOM 1992 N N . ARG B 1 127 ? 4.586 22.953 13.836 1 82.81 127 ARG B N 1
ATOM 1993 C CA . ARG B 1 127 ? 5.43 23.219 14.992 1 82.81 127 ARG B CA 1
ATOM 1994 C C . ARG B 1 127 ? 5.613 21.953 15.836 1 82.81 127 ARG B C 1
ATOM 1996 O O . ARG B 1 127 ? 5.402 21.984 17.047 1 82.81 127 ARG B O 1
ATOM 2003 N N . LEU B 1 128 ? 5.934 20.922 15.094 1 81 128 LEU B N 1
ATOM 2004 C CA . LEU B 1 128 ? 6.168 19.609 15.711 1 81 128 LEU B CA 1
ATOM 2005 C C . LEU B 1 128 ? 7.648 19.422 16.031 1 81 128 LEU B C 1
ATOM 2007 O O . LEU B 1 128 ? 8.516 19.953 15.328 1 81 128 LEU B O 1
#

Foldseek 3Di:
DDPPPPPCPVVNLLQVLLVPDDPVLLVVLVVCCCVQVNFPWKWKEWLCQHGRDIDDPPRSVVSNCLNVVQVVVVVVPNDQWDWDDDPQKIWIWGNLDNTMIMITIGRDDDDPVRNVVVSVSVCVSSVD/DPPPPPPCPVVNLLQVLLVVDDPVLLVVLVVCCCVQVNFPWKWKEWLCQHTRDIDDPPRNVVSNCLNVVQVVVVVVPNDQWDWDDDPQKIWIWGNLDNTMIMITIGRDDDDPVRRVVVSVSVCVSSVD

Secondary structure (DSSP, 8-state):
---------HHHHHHHHHHHS-HHHHHHHHHHHHHHH-EEEEEEEETTS-EEEE-STTHHHHHHHHHHHHHHHHHH---SEEEEEETTEEEEEEE-SSSEEEEEEES----HHHHHHHHHHHHHHHT-/---------HHHHHHHHHHHS-HHHHHHHHHHHHHHH-EEEEEEEETTS-EEEE-STTHHHHHHHHHHHHHHHHHH---SEEEEEETTEEEEEEE-SSSEEEEEEES----HHHHHHHHHHHHHHHT-

pLDDT: mean 87.3, std 15.37, range [33.94, 98.31]

Solvent-accessible surface area (backbone atoms only — not comparable to full-atom values): 13828 Å² total; per-residue (Å²): 137,78,78,78,75,68,75,64,48,74,61,48,45,50,51,50,44,56,64,63,46,47,73,65,55,52,50,50,52,53,48,47,44,27,73,74,59,40,34,80,32,35,36,31,18,31,58,86,14,48,68,69,47,63,67,47,97,55,41,67,67,48,22,50,43,50,41,53,51,51,53,58,50,38,72,79,45,81,58,61,41,37,40,37,35,40,82,81,38,24,33,41,40,36,54,64,48,91,53,34,33,36,42,32,35,28,69,50,85,75,50,72,66,50,49,51,51,49,39,48,51,49,28,63,74,64,71,103,138,77,77,78,74,70,74,65,48,73,62,49,45,49,50,50,43,56,65,65,47,48,72,65,53,50,49,52,51,53,49,47,44,28,71,75,60,40,32,80,32,36,36,31,16,30,57,85,14,47,66,68,48,61,68,47,95,55,41,67,66,48,21,50,43,49,42,54,52,50,55,57,50,38,74,77,45,81,58,61,40,36,38,37,34,41,80,80,36,23,34,40,40,35,54,62,47,93,56,35,35,36,43,34,34,27,70,52,85,74,50,73,67,51,50,53,50,49,39,50,51,50,28,64,74,65,70,103